Protein AF-0000000078355505 (afdb_homodimer)

Radius of gyration: 18.67 Å; Cα contacts (8 Å, |Δi|>4): 226; chains: 2; bounding box: 30×53×38 Å

Foldseek 3Di:
DDLVVLVVCDPVADDPLLLVQCPDPDVVSNVVSLVVVLVVCLVCQARHPLVSLLSSQPVDPDPSVVSSVSNLVSNCVRHDVVSVVVVVVVVVVCVVPDPD/DDLVVLVVCDPVADDPLLLVQCPDPDVVSNVVSLVVVLVVCLVCQARHPLVSLLSSQPVDPDPSVVSSVSNLVSNCVRHDVVSVVVVVVVVVVCVVPDPD

Structure (mmCIF, N/CA/C/O backbone):
data_AF-0000000078355505-model_v1
#
loop_
_entity.id
_entity.type
_entity.pdbx_description
1 polymer 'Importin N-terminal domain-containing protein'
#
loop_
_atom_site.group_PDB
_atom_site.id
_atom_site.type_symbol
_atom_site.label_atom_id
_atom_site.label_alt_id
_atom_site.label_comp_id
_atom_site.label_asym_id
_atom_site.label_entity_id
_atom_site.label_seq_id
_atom_site.pdbx_PDB_ins_code
_atom_site.Cartn_x
_atom_site.Cartn_y
_atom_site.Cartn_z
_atom_site.occupancy
_atom_site.B_iso_or_equiv
_atom_site.auth_seq_id
_atom_site.auth_comp_id
_atom_site.auth_asym_id
_atom_site.auth_atom_id
_atom_site.pdbx_PDB_model_num
ATOM 1 N N . MET A 1 1 ? 10.836 6.41 8.758 1 85.38 1 MET A N 1
ATOM 2 C CA . MET A 1 1 ? 11.055 7.559 9.633 1 85.38 1 MET A CA 1
ATOM 3 C C . MET A 1 1 ? 10.195 7.453 10.891 1 85.38 1 MET A C 1
ATOM 5 O O . MET A 1 1 ? 9.148 6.809 10.883 1 85.38 1 MET A O 1
ATOM 9 N N . SER A 1 2 ? 10.742 8.039 12.016 1 88.56 2 SER A N 1
ATOM 10 C CA . SER A 1 2 ? 9.961 8.078 13.25 1 88.56 2 SER A CA 1
ATOM 11 C C . SER A 1 2 ? 8.828 9.094 13.156 1 88.56 2 SER A C 1
ATOM 13 O O . SER A 1 2 ? 8.812 9.938 12.258 1 88.56 2 SER A O 1
ATOM 15 N N . GLN A 1 3 ? 7.93 8.906 14.102 1 89.81 3 GLN A N 1
ATOM 16 C CA . GLN A 1 3 ? 6.848 9.883 14.219 1 89.81 3 GLN A CA 1
ATOM 17 C C . GLN A 1 3 ? 7.391 11.281 14.469 1 89.81 3 GLN A C 1
ATOM 19 O O . GLN A 1 3 ? 6.906 12.258 13.891 1 89.81 3 GLN A O 1
ATOM 24 N N . GLU A 1 4 ? 8.305 11.359 15.305 1 91.69 4 GLU A N 1
ATOM 25 C CA . GLU A 1 4 ? 8.922 12.641 15.625 1 91.69 4 GLU A CA 1
ATOM 26 C C . GLU A 1 4 ? 9.586 13.258 14.398 1 91.69 4 GLU A C 1
ATOM 28 O O . GLU A 1 4 ? 9.5 14.469 14.188 1 91.69 4 GLU A O 1
ATOM 33 N N . ASP A 1 5 ? 10.242 12.461 13.594 1 93.38 5 ASP A N 1
ATOM 34 C CA . ASP A 1 5 ? 10.875 12.93 12.359 1 93.38 5 ASP A CA 1
ATOM 35 C C . ASP A 1 5 ? 9.828 13.477 11.383 1 93.38 5 ASP A C 1
ATOM 37 O O . ASP A 1 5 ? 10.047 14.508 10.75 1 93.38 5 ASP A O 1
ATOM 41 N N . ALA A 1 6 ? 8.781 12.812 11.273 1 92.56 6 ALA A N 1
ATOM 42 C CA . ALA A 1 6 ? 7.715 13.227 10.375 1 92.56 6 ALA A CA 1
ATOM 43 C C . ALA A 1 6 ? 7.133 14.57 10.789 1 92.56 6 ALA A C 1
ATOM 45 O O . ALA A 1 6 ? 6.887 15.438 9.953 1 92.56 6 ALA A O 1
ATOM 46 N N . GLU A 1 7 ? 6.992 14.711 12.07 1 92.62 7 GLU A N 1
ATOM 47 C CA . GLU A 1 7 ? 6.465 15.977 12.586 1 92.62 7 GLU A CA 1
ATOM 48 C C . GLU A 1 7 ? 7.43 17.125 12.32 1 92.62 7 GLU A C 1
ATOM 50 O O . GLU A 1 7 ? 7.008 18.234 11.992 1 92.62 7 GLU A O 1
ATOM 55 N N . ALA A 1 8 ? 8.648 16.844 12.43 1 95.25 8 ALA A N 1
ATOM 56 C CA . ALA A 1 8 ? 9.68 17.859 12.188 1 95.25 8 ALA A CA 1
ATOM 57 C C . ALA A 1 8 ? 9.75 18.234 10.711 1 95.25 8 ALA A C 1
ATOM 59 O O . ALA A 1 8 ? 10.07 19.375 10.367 1 95.25 8 ALA A O 1
ATOM 60 N N . ARG A 1 9 ? 9.422 17.359 9.867 1 95.5 9 ARG A N 1
ATOM 61 C CA . ARG A 1 9 ? 9.516 17.562 8.422 1 95.5 9 ARG A CA 1
ATOM 62 C C . ARG A 1 9 ? 8.25 18.219 7.871 1 95.5 9 ARG A C 1
ATOM 64 O O . ARG A 1 9 ? 8.281 18.844 6.816 1 95.5 9 ARG A O 1
ATOM 71 N N . ALA A 1 10 ? 7.215 18.109 8.516 1 95.06 10 ALA A N 1
ATOM 72 C CA . ALA A 1 10 ? 5.887 18.5 8.047 1 95.06 10 ALA A CA 1
ATOM 73 C C . ALA A 1 10 ? 5.875 19.953 7.559 1 95.06 10 ALA A C 1
ATOM 75 O O . ALA A 1 10 ? 5.355 20.25 6.48 1 95.06 10 ALA A O 1
ATOM 76 N N . PRO A 1 11 ? 6.527 20.891 8.219 1 96.06 11 PRO A N 1
ATOM 77 C CA . PRO A 1 11 ? 6.469 22.297 7.781 1 96.06 11 PRO A CA 1
ATOM 78 C C . PRO A 1 11 ? 7.109 22.516 6.41 1 96.06 11 PRO A C 1
ATOM 80 O O . PRO A 1 11 ? 6.766 23.469 5.707 1 96.06 11 PRO A O 1
ATOM 83 N N . ASP A 1 12 ? 7.98 21.562 5.977 1 95.81 12 ASP A N 1
ATOM 84 C CA . ASP A 1 12 ? 8.656 21.688 4.691 1 95.81 12 ASP A CA 1
ATOM 85 C C . ASP A 1 12 ? 7.863 20.984 3.586 1 95.81 12 ASP A C 1
ATOM 87 O O . ASP A 1 12 ? 8.156 21.156 2.402 1 95.81 12 ASP A O 1
ATOM 91 N N . CYS A 1 13 ? 6.844 20.234 3.98 1 94.38 13 CYS A N 1
ATOM 92 C CA . CYS A 1 13 ? 6.219 19.359 2.998 1 94.38 13 CYS A CA 1
ATOM 93 C C . CYS A 1 13 ? 4.727 19.641 2.883 1 94.38 13 CYS A C 1
ATOM 95 O O . CYS A 1 13 ? 4.09 19.25 1.906 1 94.38 13 CYS A O 1
ATOM 97 N N . LEU A 1 14 ? 4.227 20.328 3.848 1 95.69 14 LEU A N 1
ATOM 98 C CA . LEU A 1 14 ? 2.781 20.516 3.912 1 95.69 14 LEU A CA 1
ATOM 99 C C . LEU A 1 14 ? 2.438 22 3.975 1 95.69 14 LEU A C 1
ATOM 101 O O . LEU A 1 14 ? 3.232 22.812 4.465 1 95.69 14 LEU A O 1
ATOM 105 N N . PRO A 1 15 ? 1.2 22.297 3.496 1 95.56 15 PRO A N 1
ATOM 106 C CA . PRO A 1 15 ? 0.768 23.688 3.643 1 95.56 15 PRO A CA 1
ATOM 107 C C . PRO A 1 15 ? 0.687 24.125 5.102 1 95.56 15 PRO A C 1
ATOM 109 O O . PRO A 1 15 ? 0.216 23.375 5.953 1 95.56 15 PRO A O 1
ATOM 112 N N . ALA A 1 16 ? 1.116 25.422 5.227 1 96.25 16 ALA A N 1
ATOM 113 C CA . ALA A 1 16 ? 1.064 25.984 6.574 1 96.25 16 ALA A CA 1
ATOM 114 C C . ALA A 1 16 ? -0.367 26.016 7.098 1 96.25 16 ALA A C 1
ATOM 116 O O . ALA A 1 16 ? -0.605 25.781 8.281 1 96.25 16 ALA A O 1
ATOM 117 N N . SER A 1 17 ? -1.257 26.297 6.23 1 96.06 17 SER A N 1
ATOM 118 C CA . SER A 1 17 ? -2.662 26.375 6.613 1 96.06 17 SER A CA 1
ATOM 119 C C . SER A 1 17 ? -3.178 25.016 7.086 1 96.06 17 SER A C 1
ATOM 121 O O . SER A 1 17 ? -3.982 24.938 8.016 1 96.06 17 SER A O 1
ATOM 123 N N . PHE A 1 18 ? -2.756 23.953 6.434 1 95.31 18 PHE A N 1
ATOM 124 C CA . PHE A 1 18 ? -3.162 22.625 6.844 1 95.31 18 PHE A CA 1
ATOM 125 C C . PHE A 1 18 ? -2.605 22.281 8.227 1 95.31 18 PHE A C 1
ATOM 127 O O . PHE A 1 18 ? -3.33 21.781 9.086 1 95.31 18 PHE A O 1
ATOM 134 N N . ILE A 1 19 ? -1.332 22.547 8.406 1 94.56 19 ILE A N 1
ATOM 135 C CA . ILE A 1 19 ? -0.672 22.25 9.68 1 94.56 19 ILE A CA 1
ATOM 136 C C . ILE A 1 19 ? -1.392 22.969 10.812 1 94.56 19 ILE A C 1
ATOM 138 O O . ILE A 1 19 ? -1.704 22.375 11.844 1 94.56 19 ILE A O 1
ATOM 142 N N . GLU A 1 20 ? -1.687 24.219 10.578 1 94.94 20 GLU A N 1
ATOM 143 C CA . GLU A 1 20 ? -2.389 25.016 11.586 1 94.94 20 GLU A CA 1
ATOM 144 C C . GLU A 1 20 ? -3.791 24.469 11.836 1 94.94 20 GLU A C 1
ATOM 146 O O . GLU A 1 20 ? -4.203 24.297 12.984 1 94.94 20 GLU A O 1
ATOM 151 N N . GLY A 1 21 ? -4.496 24.172 10.789 1 93.62 21 GLY A N 1
ATOM 152 C CA . GLY A 1 21 ? -5.883 23.734 10.891 1 93.62 21 GLY A CA 1
ATOM 153 C C . GLY A 1 21 ? -6.039 22.359 11.508 1 93.62 21 GLY A C 1
ATOM 154 O O . GLY A 1 21 ? -6.918 22.156 12.352 1 93.62 21 GLY A O 1
ATOM 155 N N . VAL A 1 22 ? -5.215 21.406 11.188 1 92.06 22 VAL A N 1
ATOM 156 C CA . VAL A 1 22 ? -5.355 20.047 11.664 1 92.06 22 VAL A CA 1
ATOM 157 C C . VAL A 1 22 ? -4.91 19.953 13.125 1 92.06 22 VAL A C 1
ATOM 159 O O . VAL A 1 22 ? -5.305 19.031 13.844 1 92.06 22 VAL A O 1
ATOM 162 N N . GLY A 1 23 ? -4.055 20.906 13.578 1 90.56 23 GLY A N 1
ATOM 163 C CA . GLY A 1 23 ? -3.598 20.953 14.953 1 90.56 23 GLY A CA 1
ATOM 164 C C . GLY A 1 23 ? -4.543 21.703 15.867 1 90.56 23 GLY A C 1
ATOM 165 O O . GLY A 1 23 ? -4.305 21.797 17.078 1 90.56 23 GLY A O 1
ATOM 166 N N . ASP A 1 24 ? -5.586 22.219 15.289 1 91.25 24 ASP A N 1
ATOM 167 C CA . ASP A 1 24 ? -6.559 23 16.062 1 91.25 24 ASP A CA 1
ATOM 168 C C . ASP A 1 24 ? -7.332 22.094 17.031 1 91.25 24 ASP A C 1
ATOM 170 O O . ASP A 1 24 ? -7.477 20.891 16.797 1 91.25 24 ASP A O 1
ATOM 174 N N . SER A 1 25 ? -7.801 22.75 18.188 1 91.19 25 SER A N 1
ATOM 175 C CA . SER A 1 25 ? -8.57 22 19.172 1 91.19 25 SER A CA 1
ATOM 176 C C . SER A 1 25 ? -10.023 21.828 18.719 1 91.19 25 SER A C 1
ATOM 178 O O . SER A 1 25 ? -10.75 20.984 19.25 1 91.19 25 SER A O 1
ATOM 180 N N . VAL A 1 26 ? -10.422 22.625 17.719 1 90.94 26 VAL A N 1
ATOM 181 C CA . VAL A 1 26 ? -11.797 22.578 17.219 1 90.94 26 VAL A CA 1
ATOM 182 C C . VAL A 1 26 ? -11.914 21.547 16.109 1 90.94 26 VAL A C 1
ATOM 184 O O . VAL A 1 26 ? -11.258 21.672 15.07 1 90.94 26 VAL A O 1
ATOM 187 N N . TRP A 1 27 ? -12.75 20.531 16.312 1 88.31 27 TRP A N 1
ATOM 188 C CA . TRP A 1 27 ? -12.906 19.422 15.383 1 88.31 27 TRP A CA 1
ATOM 189 C C . TRP A 1 27 ? -13.305 19.922 13.992 1 88.31 27 TRP A C 1
ATOM 191 O O . TRP A 1 27 ? -12.766 19.469 12.984 1 88.31 27 TRP A O 1
ATOM 201 N N . LYS A 1 28 ? -14.281 20.891 13.914 1 92.06 28 LYS A N 1
ATOM 202 C CA . LYS A 1 28 ? -14.734 21.406 12.633 1 92.06 28 LYS A CA 1
ATOM 203 C C . LYS A 1 28 ? -13.578 22.016 11.844 1 92.06 28 LYS A C 1
ATOM 205 O O . LYS A 1 28 ? -13.516 21.875 10.617 1 92.06 28 LYS A O 1
ATOM 210 N N . THR A 1 29 ? -12.742 22.719 12.586 1 94.12 29 THR A N 1
ATOM 211 C CA . THR A 1 29 ? -11.555 23.297 11.969 1 94.12 29 THR A CA 1
ATOM 212 C C . THR A 1 29 ? -10.625 22.203 11.453 1 94.12 29 THR A C 1
ATOM 214 O O . THR A 1 29 ? -10.086 22.312 10.344 1 94.12 29 THR A O 1
ATOM 217 N N . GLN A 1 30 ? -10.539 21.062 12.125 1 91.31 30 GLN A N 1
ATOM 218 C CA . GLN A 1 30 ? -9.703 19.938 11.703 1 91.31 30 GLN A CA 1
ATOM 219 C C . GLN A 1 30 ? -10.242 19.312 10.422 1 91.31 30 GLN A C 1
ATOM 221 O O . GLN A 1 30 ? -9.469 19.016 9.508 1 91.31 30 GLN A O 1
ATOM 226 N N . LEU A 1 31 ? -11.477 19.125 10.359 1 91.5 31 LEU A N 1
ATOM 227 C CA . LEU A 1 31 ? -12.117 18.516 9.195 1 91.5 31 LEU A CA 1
ATOM 228 C C . LEU A 1 31 ? -11.945 19.406 7.965 1 91.5 31 LEU A C 1
ATOM 230 O O . LEU A 1 31 ? -11.648 18.906 6.879 1 91.5 31 LEU A O 1
ATOM 234 N N . ALA A 1 32 ? -12.18 20.703 8.234 1 94.5 32 ALA A N 1
ATOM 235 C CA . ALA A 1 32 ? -12.039 21.641 7.125 1 94.5 32 ALA A CA 1
ATOM 236 C C . ALA A 1 32 ? -10.617 21.625 6.57 1 94.5 32 ALA A C 1
ATOM 238 O O . ALA A 1 32 ? -10.414 21.641 5.355 1 94.5 32 ALA A O 1
ATOM 239 N N . ALA A 1 33 ? -9.594 21.609 7.402 1 93.88 33 ALA A N 1
ATOM 240 C CA . ALA A 1 33 ? -8.203 21.562 6.98 1 93.88 33 ALA A CA 1
ATOM 241 C C . ALA A 1 33 ? -7.902 20.281 6.203 1 93.88 33 ALA A C 1
ATOM 243 O O . ALA A 1 33 ? -7.203 20.312 5.184 1 93.88 33 ALA A O 1
ATOM 244 N N . SER A 1 34 ? -8.422 19.156 6.621 1 92.56 34 SER A N 1
ATOM 245 C CA . SER A 1 34 ? -8.242 17.875 5.949 1 92.56 34 SER A CA 1
ATOM 246 C C . SER A 1 34 ? -8.875 17.891 4.559 1 92.56 34 SER A C 1
ATOM 248 O O . SER A 1 34 ? -8.281 17.375 3.604 1 92.56 34 SER A O 1
ATOM 250 N N . GLU A 1 35 ? -10.055 18.422 4.508 1 93.88 35 GLU A N 1
ATOM 251 C CA . GLU A 1 35 ? -10.727 18.516 3.217 1 93.88 35 GLU A CA 1
ATOM 252 C C . GLU A 1 35 ? -9.945 19.391 2.246 1 93.88 35 GLU A C 1
ATOM 254 O O . GLU A 1 35 ? -9.844 19.078 1.059 1 93.88 35 GLU A O 1
ATOM 259 N N . GLU A 1 36 ? -9.445 20.484 2.762 1 94.75 36 GLU A N 1
ATOM 260 C CA . GLU A 1 36 ? -8.625 21.359 1.925 1 94.75 36 GLU A CA 1
ATOM 261 C C . GLU A 1 36 ? -7.383 20.625 1.422 1 94.75 36 GLU A C 1
ATOM 263 O O . GLU A 1 36 ? -6.965 20.812 0.278 1 94.75 36 GLU A O 1
ATOM 268 N N . LEU A 1 37 ? -6.801 19.812 2.242 1 94.62 37 LEU A N 1
ATOM 269 C CA . LEU A 1 37 ? -5.621 19.047 1.864 1 94.62 37 LEU A CA 1
ATOM 270 C C . LEU A 1 37 ? -5.918 18.141 0.671 1 94.62 37 LEU A C 1
ATOM 272 O O . LEU A 1 37 ? -5.082 17.984 -0.219 1 94.62 37 LEU A O 1
ATOM 276 N N . LEU A 1 38 ? -7.113 17.609 0.629 1 94.12 38 LEU A N 1
ATOM 277 C CA . LEU A 1 38 ? -7.504 16.719 -0.467 1 94.12 38 LEU A CA 1
ATOM 278 C C . LEU A 1 38 ? -7.426 17.453 -1.804 1 94.12 38 LEU A C 1
ATOM 280 O O . LEU A 1 38 ? -7.055 16.859 -2.818 1 94.12 38 LEU A O 1
ATOM 284 N N . GLY A 1 39 ? -7.73 18.703 -1.812 1 94.81 39 GLY A N 1
ATOM 285 C CA . GLY A 1 39 ? -7.637 19.5 -3.027 1 94.81 39 GLY A CA 1
ATOM 286 C C . GLY A 1 39 ? -6.215 19.891 -3.373 1 94.81 39 GLY A C 1
ATOM 287 O O . GLY A 1 39 ? -5.898 20.125 -4.543 1 94.81 39 GLY A O 1
ATOM 288 N N . TRP A 1 40 ? -5.445 19.938 -2.457 1 95.44 40 TRP A N 1
ATOM 289 C CA . TRP A 1 40 ? -4.047 20.344 -2.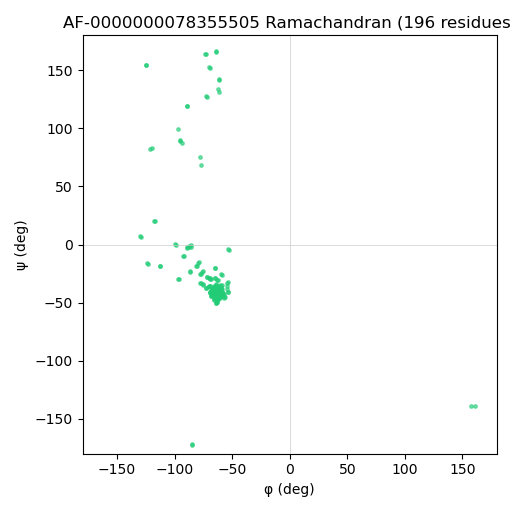604 1 95.44 40 TRP A CA 1
ATOM 290 C C . TRP A 1 40 ? -3.217 19.203 -3.193 1 95.44 40 TRP A C 1
ATOM 292 O O . TRP A 1 40 ? -2.307 19.438 -3.99 1 95.44 40 TRP A O 1
ATOM 302 N N . ILE A 1 41 ? -3.455 18.016 -2.957 1 94.44 41 ILE A N 1
ATOM 303 C CA . ILE A 1 41 ? -2.645 16.844 -3.266 1 94.44 41 ILE A CA 1
ATOM 304 C C . ILE A 1 41 ? -2.5 16.703 -4.781 1 94.44 41 ILE A C 1
ATOM 306 O O . ILE A 1 41 ? -1.387 16.578 -5.297 1 94.44 41 ILE A O 1
ATOM 310 N N . PRO A 1 42 ? -3.629 16.766 -5.566 1 94.62 42 PRO A N 1
ATOM 311 C CA . PRO A 1 42 ? -3.467 16.641 -7.02 1 94.62 42 PRO A CA 1
ATOM 312 C C . PRO A 1 42 ? -2.566 17.719 -7.609 1 94.62 42 PRO A C 1
ATOM 314 O O . PRO A 1 42 ? -1.88 17.484 -8.602 1 94.62 42 PRO A O 1
ATOM 317 N N . GLU A 1 43 ? -2.482 18.797 -6.98 1 93.38 43 GLU A N 1
ATOM 318 C CA . GLU A 1 43 ? -1.688 19.922 -7.477 1 93.38 43 GLU A CA 1
ATOM 319 C C . GLU A 1 43 ? -0.208 19.734 -7.152 1 93.38 43 GLU A C 1
ATOM 321 O O . GLU A 1 43 ? 0.652 20.359 -7.766 1 93.38 43 GLU A O 1
ATOM 326 N N . GLN A 1 44 ? 0.124 18.891 -6.234 1 90.38 44 GLN A N 1
ATOM 327 C CA . GLN A 1 44 ? 1.483 18.672 -5.754 1 90.38 44 GLN A CA 1
ATOM 328 C C . GLN A 1 44 ? 1.937 17.25 -6.027 1 90.38 44 GLN A C 1
ATOM 330 O O . GLN A 1 44 ? 2.861 16.75 -5.379 1 90.38 44 GLN A O 1
ATOM 335 N N . ALA A 1 45 ? 1.377 16.547 -6.887 1 83.69 45 ALA A N 1
ATOM 336 C CA . ALA A 1 45 ? 1.487 15.109 -7.078 1 83.69 45 ALA A CA 1
ATOM 337 C C . ALA A 1 45 ? 2.947 14.68 -7.207 1 83.69 45 ALA A C 1
ATOM 339 O O . ALA A 1 45 ? 3.359 13.672 -6.629 1 83.69 45 ALA A O 1
ATOM 340 N N . ASP A 1 46 ? 3.828 15.539 -7.785 1 85.06 46 ASP A N 1
ATOM 341 C CA . ASP A 1 46 ? 5.207 15.148 -8.07 1 85.06 46 ASP A CA 1
ATOM 342 C C . ASP A 1 46 ? 6.113 15.414 -6.871 1 85.06 46 ASP A C 1
ATOM 344 O O . ASP A 1 46 ? 7.277 15.008 -6.867 1 85.06 46 ASP A O 1
ATOM 348 N N . GLU A 1 47 ? 5.551 15.984 -5.781 1 88 47 GLU A N 1
ATOM 349 C CA . GLU A 1 47 ? 6.402 16.406 -4.672 1 88 47 GLU A CA 1
ATOM 350 C C . GLU A 1 47 ? 5.879 15.867 -3.344 1 88 47 GLU A C 1
ATOM 352 O O . GLU A 1 47 ? 6.48 16.109 -2.293 1 88 47 GLU A O 1
ATOM 357 N N . ILE A 1 48 ? 4.902 15.047 -3.379 1 91.94 48 ILE A N 1
ATOM 358 C CA . ILE A 1 48 ? 4.246 14.594 -2.156 1 91.94 48 ILE A CA 1
ATOM 359 C C . ILE A 1 48 ? 5.164 13.641 -1.396 1 91.94 48 ILE A C 1
ATOM 361 O O . ILE A 1 48 ? 5.754 12.734 -1.986 1 91.94 48 ILE A O 1
ATOM 365 N N . GLU A 1 49 ? 5.363 13.953 -0.145 1 92.31 49 GLU A N 1
ATOM 366 C CA . GLU A 1 49 ? 6 13.008 0.772 1 92.31 49 GLU A CA 1
ATOM 367 C C . GLU A 1 49 ? 4.961 12.211 1.553 1 92.31 49 GLU A C 1
ATOM 369 O O . GLU A 1 49 ? 4.582 12.594 2.662 1 92.31 49 GLU A O 1
ATOM 374 N N . ALA A 1 50 ? 4.613 11.133 0.965 1 91.5 50 ALA A N 1
ATOM 375 C CA . ALA A 1 50 ? 3.453 10.367 1.415 1 91.5 50 ALA A CA 1
ATOM 376 C C . ALA A 1 50 ? 3.6 9.961 2.879 1 91.5 50 ALA A C 1
ATOM 378 O O . ALA A 1 50 ? 2.643 10.039 3.65 1 91.5 50 ALA A O 1
ATOM 379 N N . GLU A 1 51 ? 4.809 9.523 3.248 1 91 51 GLU A N 1
ATOM 380 C CA . GLU A 1 51 ? 4.977 9.047 4.617 1 91 51 GLU A CA 1
ATOM 381 C C . GLU A 1 51 ? 4.805 10.18 5.625 1 91 51 GLU A C 1
ATOM 383 O O . GLU A 1 51 ? 4.25 9.977 6.707 1 91 51 GLU A O 1
ATOM 388 N N . VAL A 1 52 ? 5.312 11.344 5.312 1 92.81 52 VAL A N 1
ATOM 389 C CA . VAL A 1 52 ? 5.152 12.5 6.188 1 92.81 52 VAL A CA 1
ATOM 390 C C . VAL A 1 52 ? 3.668 12.82 6.359 1 92.81 52 VAL A C 1
ATOM 392 O O . VAL A 1 52 ? 3.199 13.047 7.477 1 92.81 52 VAL A O 1
ATOM 395 N N . VAL A 1 53 ? 2.959 12.781 5.227 1 92.75 53 VAL A N 1
ATOM 396 C CA . VAL A 1 53 ? 1.536 13.102 5.254 1 92.75 53 VAL A CA 1
ATOM 397 C C . VAL A 1 53 ? 0.795 12.094 6.129 1 92.75 53 VAL A C 1
ATOM 399 O O . VAL A 1 53 ? 0.046 12.477 7.031 1 92.75 53 VAL A O 1
ATOM 402 N N . VAL A 1 54 ? 1.074 10.852 5.922 1 91.62 54 VAL A N 1
ATOM 403 C CA . VAL A 1 54 ? 0.354 9.789 6.609 1 91.62 54 VAL A CA 1
ATOM 404 C C . VAL A 1 54 ? 0.665 9.836 8.102 1 91.62 54 VAL A C 1
ATOM 406 O O . VAL A 1 54 ? -0.245 9.773 8.938 1 91.62 54 VAL A O 1
ATOM 409 N N . ARG A 1 55 ? 1.899 10.023 8.445 1 90.12 55 ARG A N 1
ATOM 410 C CA . ARG A 1 55 ? 2.289 10.047 9.852 1 90.12 55 ARG A CA 1
ATOM 411 C C . ARG A 1 55 ? 1.746 11.289 10.547 1 90.12 55 ARG A C 1
ATOM 413 O O . ARG A 1 55 ? 1.308 11.219 11.695 1 90.12 55 ARG A O 1
ATOM 420 N N . TYR A 1 56 ? 1.833 12.352 9.844 1 91.88 56 TYR A N 1
ATOM 421 C CA . TYR A 1 56 ? 1.369 13.602 10.445 1 91.88 56 TYR A CA 1
ATOM 422 C C . TYR A 1 56 ? -0.124 13.539 10.75 1 91.88 56 TYR A C 1
ATOM 424 O O . TYR A 1 56 ? -0.562 13.953 11.82 1 91.88 56 TYR A O 1
ATOM 432 N N . LEU A 1 57 ? -0.859 12.984 9.812 1 89.19 57 LEU A N 1
ATOM 433 C CA . LEU A 1 57 ? -2.305 12.867 9.969 1 89.19 57 LEU A CA 1
ATOM 434 C C . LEU A 1 57 ? -2.65 11.805 11.016 1 89.19 57 LEU A C 1
ATOM 436 O O . LEU A 1 57 ? -3.658 11.922 11.711 1 89.19 57 LEU A O 1
ATOM 440 N N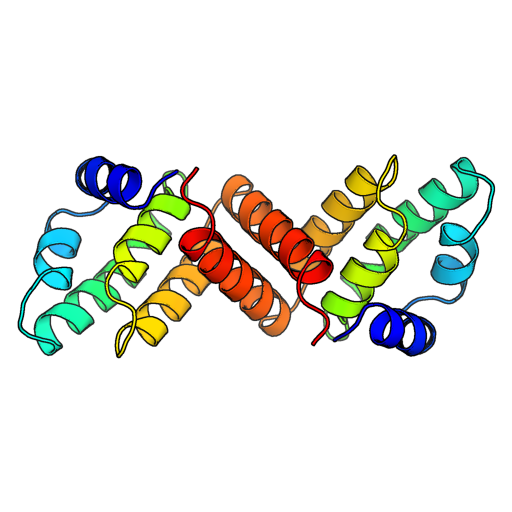 . ASN A 1 58 ? -1.771 10.844 11.148 1 82.88 58 ASN A N 1
ATOM 441 C CA . ASN A 1 58 ? -2.066 9.695 12.008 1 82.88 58 ASN A CA 1
ATOM 442 C C . ASN A 1 58 ? -1.61 9.945 13.445 1 82.88 58 ASN A C 1
ATOM 444 O O . ASN A 1 58 ? -1.678 9.039 14.281 1 82.88 58 ASN A O 1
ATOM 448 N N . LYS A 1 59 ? -1.009 11.031 13.789 1 79.94 59 LYS A N 1
ATOM 449 C CA . LYS A 1 59 ? -0.537 11.391 15.125 1 79.94 59 LYS A CA 1
ATOM 450 C C . LYS A 1 59 ? -1.662 11.297 16.141 1 79.94 59 LYS A C 1
ATOM 452 O O . LYS A 1 59 ? -1.434 10.898 17.297 1 79.94 59 LYS A O 1
ATOM 457 N N . LYS A 1 60 ? -2.756 11.602 15.961 1 69.75 60 LYS A N 1
ATOM 458 C CA . LYS A 1 60 ? -3.873 11.453 16.891 1 69.75 60 LYS A CA 1
ATOM 459 C C . LYS A 1 60 ? -4.961 10.562 16.297 1 69.75 60 LYS A C 1
ATOM 461 O O . LYS A 1 60 ? -5.984 11.055 15.82 1 69.75 60 LYS A O 1
ATOM 466 N N . PRO A 1 61 ? -4.559 9.07 16.562 1 61.5 61 PRO A N 1
ATOM 467 C CA . PRO A 1 61 ? -5.566 8.125 16.078 1 61.5 61 PRO A CA 1
ATOM 468 C C . PRO A 1 61 ? -6.914 8.289 16.766 1 61.5 61 PRO A C 1
ATOM 470 O O . PRO A 1 61 ? -6.969 8.703 17.938 1 61.5 61 PRO A O 1
ATOM 473 N N . GLY A 1 62 ? -8.117 8.367 16.094 1 59.72 62 GLY A N 1
ATOM 474 C CA . GLY A 1 62 ? -9.484 8.602 16.531 1 59.72 62 GLY A CA 1
ATOM 475 C C . GLY A 1 62 ? -10.391 9.055 15.398 1 59.72 62 GLY A C 1
ATOM 476 O O . GLY A 1 62 ? -10.32 8.523 14.289 1 59.72 62 GLY A O 1
ATOM 477 N N . PRO A 1 63 ? -11.211 10.008 15.742 1 60.66 63 PRO A N 1
ATOM 478 C CA . PRO A 1 63 ? -12.164 10.469 14.727 1 60.66 63 PRO A CA 1
ATOM 479 C C . PRO A 1 63 ? -11.492 10.852 13.414 1 60.66 63 PRO A C 1
ATOM 481 O O . PRO A 1 63 ? -12.148 10.891 12.367 1 60.66 63 PRO A O 1
ATOM 484 N N . LYS A 1 64 ? -10.148 10.797 13.438 1 73.5 64 LYS A N 1
ATOM 485 C CA . LYS A 1 64 ? -9.406 11.312 12.289 1 73.5 64 LYS A CA 1
ATOM 486 C C . LYS A 1 64 ? -8.969 10.18 11.359 1 73.5 64 LYS A C 1
ATOM 488 O O . LYS A 1 64 ? -8.438 10.43 10.273 1 73.5 64 LYS A O 1
ATOM 493 N N . ARG A 1 65 ? -9.281 9.016 11.703 1 79.75 65 ARG A N 1
ATOM 494 C CA . ARG A 1 65 ? -8.883 7.875 10.891 1 79.75 65 ARG A CA 1
ATOM 495 C C . ARG A 1 65 ? -9.492 7.965 9.492 1 79.75 65 ARG A C 1
ATOM 497 O O . ARG A 1 65 ? -8.812 7.695 8.5 1 79.75 65 ARG A O 1
ATOM 504 N N . GLU A 1 66 ? -10.711 8.391 9.5 1 84.94 66 GLU A N 1
ATOM 505 C CA . GLU A 1 66 ? -11.383 8.523 8.219 1 84.94 66 GLU A CA 1
ATOM 506 C C . GLU A 1 66 ? -10.688 9.547 7.328 1 84.94 66 GLU A C 1
ATOM 508 O O . GLU A 1 66 ? -10.57 9.352 6.113 1 84.94 66 GLU A O 1
ATOM 513 N N . GLN A 1 67 ? -10.188 10.57 7.957 1 88.62 67 GLN A N 1
ATOM 514 C CA . GLN A 1 67 ? -9.453 11.586 7.207 1 88.62 67 GLN A CA 1
ATOM 515 C C . GLN A 1 67 ? -8.125 11.047 6.695 1 88.62 67 GLN A C 1
ATOM 517 O O . GLN A 1 67 ? -7.723 11.336 5.566 1 88.62 67 GLN A O 1
ATOM 522 N N . THR A 1 68 ? -7.59 10.219 7.527 1 90.69 68 THR A N 1
ATOM 523 C CA . THR A 1 68 ? -6.328 9.602 7.129 1 90.69 68 THR A CA 1
ATOM 524 C C . THR A 1 68 ? -6.539 8.664 5.945 1 90.69 68 THR A C 1
ATOM 526 O O . THR A 1 68 ? -5.801 8.727 4.957 1 90.69 68 THR A O 1
ATOM 529 N N . PHE A 1 69 ? -7.598 7.883 6.012 1 91 69 PHE A N 1
ATOM 530 C CA . PHE A 1 69 ? -7.91 6.949 4.938 1 91 69 PHE A CA 1
ATOM 531 C C . PHE A 1 69 ? -8.18 7.691 3.635 1 91 69 PHE A C 1
ATOM 533 O O . PHE A 1 69 ? -7.641 7.332 2.586 1 91 69 PHE A O 1
ATOM 540 N N . LYS A 1 70 ? -8.961 8.711 3.699 1 92.06 70 LYS A N 1
ATOM 541 C CA . LYS A 1 70 ? -9.281 9.516 2.52 1 92.06 70 LYS A CA 1
ATOM 542 C C . LYS A 1 70 ? -8.016 10.133 1.921 1 92.06 70 LYS A C 1
ATOM 544 O O . LYS A 1 70 ? -7.824 10.102 0.705 1 92.06 70 LYS A O 1
ATOM 549 N N . THR A 1 71 ? -7.215 10.68 2.715 1 93.69 71 THR A N 1
ATOM 550 C CA . THR A 1 71 ? -5.988 11.32 2.256 1 93.69 71 THR A CA 1
ATOM 551 C C . THR A 1 71 ? -5.07 10.32 1.567 1 93.69 71 THR A C 1
ATOM 553 O O . THR A 1 71 ? -4.539 10.594 0.49 1 93.69 71 THR A O 1
ATOM 556 N N . VAL A 1 72 ? -4.91 9.133 2.088 1 92.94 72 VAL A N 1
ATOM 557 C CA . VAL A 1 72 ? -4.059 8.086 1.53 1 92.94 72 VAL A CA 1
ATOM 558 C C . VAL A 1 72 ? -4.609 7.637 0.179 1 92.94 72 VAL A C 1
ATOM 560 O O . VAL A 1 72 ? -3.85 7.449 -0.776 1 92.94 72 VAL A O 1
ATOM 563 N N . SER A 1 73 ? -5.941 7.543 0.133 1 92.31 73 SER A N 1
ATOM 564 C CA . SER A 1 73 ? -6.574 7.18 -1.133 1 92.31 73 SER A CA 1
ATOM 565 C C . SER A 1 73 ? -6.227 8.18 -2.229 1 92.31 73 SER A C 1
ATOM 567 O O . SER A 1 73 ? -5.883 7.793 -3.346 1 92.31 73 SER A O 1
ATOM 569 N N . VAL A 1 74 ? -6.281 9.43 -1.934 1 93.12 74 VAL A N 1
ATOM 570 C CA . VAL A 1 74 ? -6.016 10.484 -2.906 1 93.12 74 VAL A CA 1
ATOM 571 C C . VAL A 1 74 ? -4.527 10.508 -3.258 1 93.12 74 VAL A C 1
ATOM 573 O O . VAL A 1 74 ? -4.164 10.672 -4.422 1 93.12 74 VAL A O 1
ATOM 576 N N . ILE A 1 75 ? -3.689 10.242 -2.295 1 93.31 75 ILE A N 1
ATOM 577 C CA . ILE A 1 75 ? -2.252 10.234 -2.541 1 93.31 75 ILE A CA 1
ATOM 578 C C . ILE A 1 75 ? -1.893 9.062 -3.455 1 93.31 75 ILE A C 1
ATOM 580 O O . ILE A 1 75 ? -1.044 9.203 -4.34 1 93.31 75 ILE A O 1
ATOM 584 N N . LEU A 1 76 ? -2.531 7.922 -3.273 1 91.12 76 LEU A N 1
ATOM 585 C CA . LEU A 1 76 ? -2.266 6.758 -4.117 1 91.12 76 LEU A CA 1
ATOM 586 C C . LEU A 1 76 ? -2.773 6.988 -5.535 1 91.12 76 LEU A C 1
ATOM 588 O O . LEU A 1 76 ? -2.215 6.449 -6.492 1 91.12 76 LEU A O 1
ATOM 592 N N . GLU A 1 77 ? -3.789 7.773 -5.633 1 89.94 77 GLU A N 1
ATOM 593 C CA . GLU A 1 77 ? -4.367 8.078 -6.941 1 89.94 77 GLU A CA 1
ATOM 594 C C . GLU A 1 77 ? -3.461 9.008 -7.738 1 89.94 77 GLU A C 1
ATOM 596 O O . GLU A 1 77 ? -3.275 8.82 -8.945 1 89.94 77 GLU A O 1
ATOM 601 N N . TYR A 1 78 ? -2.836 9.922 -7.133 1 90.19 78 TYR A N 1
ATOM 602 C CA . TYR A 1 78 ? -2.139 10.984 -7.852 1 90.19 78 TYR A CA 1
ATOM 603 C C . TYR A 1 78 ? -0.63 10.867 -7.664 1 90.19 78 TYR A C 1
ATOM 605 O O . TYR A 1 78 ? 0.142 11.492 -8.398 1 90.19 78 TYR A O 1
ATOM 613 N N . GLY A 1 79 ? -0.287 10.117 -6.629 1 85.81 79 GLY A N 1
ATOM 614 C CA . GLY A 1 79 ? 1.124 10.016 -6.293 1 85.81 79 GLY A CA 1
ATOM 615 C C . GLY A 1 79 ? 1.951 9.352 -7.379 1 85.81 79 GLY A C 1
ATOM 616 O O . GLY A 1 79 ? 1.404 8.711 -8.273 1 85.81 79 GLY A O 1
ATOM 617 N N . ASP A 1 80 ? 3.25 9.562 -7.16 1 88.25 80 ASP A N 1
ATOM 618 C CA . ASP A 1 80 ? 4.168 9.031 -8.164 1 88.25 80 ASP A CA 1
ATOM 619 C C . ASP A 1 80 ? 4.484 7.562 -7.887 1 88.25 80 ASP A C 1
ATOM 621 O O . ASP A 1 80 ? 3.826 6.922 -7.066 1 88.25 80 ASP A O 1
ATOM 625 N N . ASP A 1 81 ? 5.43 7.066 -8.648 1 85.5 81 ASP A N 1
ATOM 626 C CA . ASP A 1 81 ? 5.766 5.648 -8.57 1 85.5 81 ASP A CA 1
ATOM 627 C C . ASP A 1 81 ? 6.344 5.297 -7.199 1 85.5 81 ASP A C 1
ATOM 629 O O . ASP A 1 81 ? 6.156 4.184 -6.707 1 85.5 81 ASP A O 1
ATOM 633 N N . LYS A 1 82 ? 6.977 6.316 -6.633 1 87.81 82 LYS A N 1
ATOM 634 C CA . LYS A 1 82 ? 7.594 6.059 -5.336 1 87.81 82 LYS A CA 1
ATOM 635 C C . LYS A 1 82 ? 6.539 5.766 -4.273 1 87.81 82 LYS A C 1
ATOM 637 O O . LYS A 1 82 ? 6.75 4.922 -3.398 1 87.81 82 LYS A O 1
ATOM 642 N N . ILE A 1 83 ? 5.473 6.445 -4.34 1 89.25 83 ILE A N 1
ATOM 643 C CA . ILE A 1 83 ? 4.391 6.242 -3.387 1 89.25 83 ILE A CA 1
ATOM 644 C C . ILE A 1 83 ? 3.75 4.875 -3.619 1 89.25 83 ILE A C 1
ATOM 646 O O . ILE A 1 83 ? 3.486 4.133 -2.67 1 89.25 83 ILE A O 1
ATOM 650 N N . LYS A 1 84 ? 3.605 4.527 -4.871 1 88.31 84 LYS A N 1
ATOM 651 C CA . LYS A 1 84 ? 3.041 3.225 -5.207 1 88.31 84 LYS A CA 1
ATOM 652 C C . LYS A 1 84 ? 3.967 2.096 -4.766 1 88.31 84 LYS A C 1
ATOM 654 O O . LYS A 1 84 ? 3.504 1.061 -4.277 1 88.31 84 LYS A O 1
ATOM 659 N N . GLU A 1 85 ? 5.238 2.441 -4.922 1 90.69 85 GLU A N 1
ATOM 660 C CA . GLU A 1 85 ? 6.223 1.47 -4.457 1 90.69 85 GLU A CA 1
ATOM 661 C C . GLU A 1 85 ? 6.137 1.273 -2.947 1 90.69 85 GLU A C 1
ATOM 663 O O . GLU A 1 85 ? 6.145 0.14 -2.463 1 90.69 85 GLU A O 1
ATOM 668 N N . ALA A 1 86 ? 6.023 2.312 -2.227 1 91.12 86 ALA A N 1
ATOM 669 C CA . ALA A 1 86 ? 5.934 2.25 -0.77 1 91.12 86 ALA A CA 1
ATOM 670 C C . ALA A 1 86 ? 4.664 1.527 -0.329 1 91.12 86 ALA A C 1
ATOM 672 O O . ALA A 1 86 ? 4.695 0.703 0.587 1 91.12 86 ALA A O 1
ATOM 673 N N . ALA A 1 87 ? 3.574 1.806 -0.974 1 92.56 87 ALA A N 1
ATOM 674 C CA . ALA A 1 87 ? 2.305 1.16 -0.648 1 92.56 87 ALA A CA 1
ATOM 675 C C . ALA A 1 87 ? 2.357 -0.335 -0.949 1 92.56 87 ALA A C 1
ATOM 677 O O . ALA A 1 87 ? 1.858 -1.149 -0.168 1 92.56 87 ALA A O 1
ATOM 678 N N . GLY A 1 88 ? 2.926 -0.656 -2.098 1 92.12 88 GLY A N 1
ATOM 679 C CA . GLY A 1 88 ? 3.105 -2.057 -2.447 1 92.12 88 GLY A CA 1
ATOM 680 C C . GLY A 1 88 ? 3.955 -2.816 -1.446 1 92.12 88 GLY A C 1
ATOM 681 O O . GLY A 1 88 ? 3.6 -3.926 -1.04 1 92.12 88 GLY A O 1
ATOM 682 N N . ASN A 1 89 ? 5.059 -2.174 -1.023 1 91.69 89 ASN A N 1
ATOM 683 C CA . ASN A 1 89 ? 5.93 -2.797 -0.032 1 91.69 89 ASN A CA 1
ATOM 684 C C . ASN A 1 89 ? 5.215 -2.982 1.305 1 91.69 89 ASN A C 1
ATOM 686 O O . ASN A 1 89 ? 5.422 -3.984 1.99 1 91.69 89 ASN A O 1
ATOM 690 N N . ALA A 1 90 ? 4.438 -2.049 1.62 1 91.31 90 ALA A N 1
ATOM 691 C CA . ALA A 1 90 ? 3.648 -2.172 2.842 1 91.31 90 ALA A CA 1
ATOM 692 C C . ALA A 1 90 ? 2.658 -3.328 2.74 1 91.31 90 ALA A C 1
ATOM 694 O O . ALA A 1 90 ? 2.471 -4.078 3.701 1 91.31 90 ALA A O 1
ATOM 695 N N . LEU A 1 91 ? 2.047 -3.445 1.615 1 90.69 91 LEU A N 1
ATOM 696 C CA . LEU A 1 91 ? 1.104 -4.535 1.374 1 90.69 91 LEU A CA 1
ATOM 697 C C . LEU A 1 91 ? 1.795 -5.887 1.498 1 90.69 91 LEU A C 1
ATOM 699 O O . LEU A 1 91 ? 1.24 -6.82 2.084 1 90.69 91 LEU A O 1
ATOM 703 N N . ILE A 1 92 ? 2.945 -5.992 1 1 89.75 92 ILE A N 1
ATOM 704 C CA . ILE A 1 92 ? 3.729 -7.223 1.079 1 89.75 92 ILE A CA 1
ATOM 705 C C . ILE A 1 92 ? 4.055 -7.531 2.537 1 89.75 92 ILE A C 1
ATOM 707 O O . ILE A 1 92 ? 3.842 -8.656 3.004 1 89.75 92 ILE A O 1
ATOM 711 N N . ALA A 1 93 ? 4.578 -6.527 3.238 1 88.44 93 ALA A N 1
ATOM 712 C CA . ALA A 1 93 ? 4.941 -6.699 4.645 1 88.44 93 ALA A CA 1
ATOM 713 C C . ALA A 1 93 ? 3.729 -7.102 5.477 1 88.44 93 ALA A C 1
ATOM 715 O O . ALA A 1 93 ? 3.834 -7.941 6.375 1 88.44 93 ALA A O 1
ATOM 716 N N . PHE A 1 94 ? 2.67 -6.555 5.164 1 86.69 94 PHE A N 1
ATOM 717 C CA . PHE A 1 94 ? 1.428 -6.855 5.863 1 86.69 94 PHE A CA 1
ATOM 718 C C . PHE A 1 94 ? 1.025 -8.312 5.648 1 86.69 94 PHE A C 1
ATOM 720 O O . PHE A 1 94 ? 0.625 -8.992 6.594 1 86.69 94 PHE A O 1
ATOM 727 N N . ALA A 1 95 ? 1.121 -8.734 4.457 1 84.62 95 ALA A N 1
ATOM 728 C CA . ALA A 1 95 ? 0.767 -10.109 4.117 1 84.62 95 ALA A CA 1
ATOM 729 C C . ALA A 1 95 ? 1.672 -11.102 4.84 1 84.62 95 ALA A C 1
ATOM 731 O O . ALA A 1 95 ? 1.233 -12.195 5.211 1 84.62 95 ALA A O 1
ATOM 732 N N . GLU A 1 96 ? 2.859 -10.734 5.105 1 83.25 96 GLU A N 1
ATOM 733 C CA . GLU A 1 96 ? 3.822 -11.594 5.789 1 83.25 96 GLU A CA 1
ATOM 734 C C . GLU A 1 96 ? 3.516 -11.688 7.281 1 83.25 96 GLU A C 1
ATOM 736 O O . GLU A 1 96 ? 3.811 -12.703 7.918 1 83.25 96 GLU A O 1
ATOM 741 N N . LYS A 1 97 ? 3.029 -10.602 7.809 1 77.75 97 LYS A N 1
ATOM 742 C CA . LYS A 1 97 ? 2.918 -10.5 9.266 1 77.75 97 LYS A CA 1
ATOM 743 C C . LYS A 1 97 ? 1.517 -10.883 9.734 1 77.75 97 LYS A C 1
ATOM 745 O O . LYS A 1 97 ? 1.299 -11.125 10.922 1 77.75 97 LYS A O 1
ATOM 750 N N . THR A 1 98 ? 0.532 -10.703 9.023 1 68.06 98 THR A N 1
ATOM 751 C CA . THR A 1 98 ? -0.83 -10.953 9.492 1 68.06 98 THR A CA 1
ATOM 752 C C . THR A 1 98 ? -1.282 -12.359 9.125 1 68.06 98 THR A C 1
ATOM 754 O O . THR A 1 98 ? -1.021 -12.828 8.016 1 68.06 98 THR A O 1
ATOM 757 N N . SER A 1 99 ? -1.032 -13.445 9.93 1 53.53 99 SER A N 1
ATOM 758 C CA . SER A 1 99 ? -1.844 -14.656 9.836 1 53.53 99 SER A CA 1
ATOM 759 C C . SER A 1 99 ? -3.195 -14.469 10.523 1 53.53 99 SER A C 1
ATOM 761 O O . SER A 1 99 ? -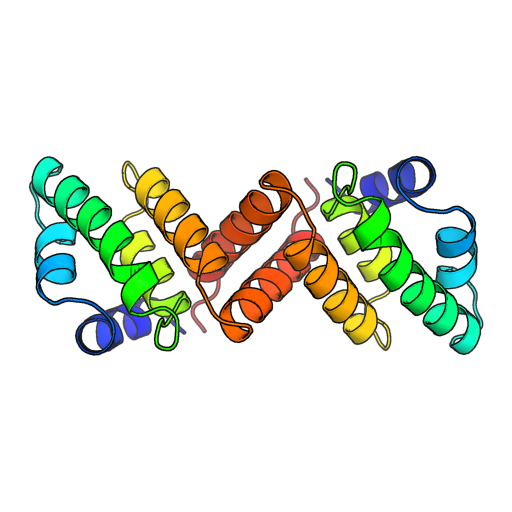3.26 -14.039 11.672 1 53.53 99 SER A O 1
ATOM 763 N N . LEU A 1 100 ? -4.062 -13.672 10.023 1 40.81 100 LEU A N 1
ATOM 764 C CA . LEU A 1 100 ? -5.25 -13.789 10.867 1 40.81 100 LEU A CA 1
ATOM 765 C C . LEU A 1 100 ? -5.555 -15.25 11.172 1 40.81 100 LEU A C 1
ATOM 767 O O . LEU A 1 100 ? -5.238 -16.141 10.383 1 40.81 100 LEU A O 1
ATOM 771 N N . MET B 1 1 ? -6.105 -13 5.984 1 85.69 1 MET B N 1
ATOM 772 C CA . MET B 1 1 ? -6.07 -14.445 5.805 1 85.69 1 MET B CA 1
ATOM 773 C C . MET B 1 1 ? -4.691 -15.008 6.141 1 85.69 1 MET B C 1
ATOM 775 O O . MET B 1 1 ? -3.691 -14.289 6.051 1 85.69 1 MET B O 1
ATOM 779 N N . SER B 1 2 ? -4.684 -16.312 6.629 1 88.75 2 SER B N 1
ATOM 780 C CA . SER B 1 2 ? -3.408 -16.969 6.891 1 88.75 2 SER B CA 1
ATOM 781 C C . SER B 1 2 ? -2.719 -17.375 5.594 1 88.75 2 SER B C 1
ATOM 783 O O . SER B 1 2 ? -3.342 -17.375 4.527 1 88.75 2 SER B O 1
ATOM 785 N N . GLN B 1 3 ? -1.449 -17.656 5.789 1 89.94 3 GLN B N 1
ATOM 786 C CA . GLN B 1 3 ? -0.688 -18.172 4.656 1 89.94 3 GLN B CA 1
ATOM 787 C C . GLN B 1 3 ? -1.301 -19.469 4.137 1 89.94 3 GLN B C 1
ATOM 789 O O . GLN B 1 3 ? -1.395 -19.672 2.924 1 89.94 3 GLN B O 1
ATOM 794 N N . GLU B 1 4 ? -1.654 -20.281 5.004 1 91.94 4 GLU B N 1
ATOM 795 C CA . GLU B 1 4 ? -2.268 -21.547 4.633 1 91.94 4 GLU B CA 1
ATOM 796 C C . GLU B 1 4 ? -3.576 -21.344 3.877 1 91.94 4 GLU B C 1
ATOM 798 O O . GLU B 1 4 ? -3.863 -22.047 2.908 1 91.94 4 GLU B O 1
ATOM 803 N N . ASP B 1 5 ? -4.375 -20.391 4.297 1 93.5 5 ASP B N 1
ATOM 804 C CA . ASP B 1 5 ? -5.625 -20.047 3.623 1 93.5 5 ASP B CA 1
ATOM 805 C C . ASP B 1 5 ? -5.371 -19.562 2.203 1 93.5 5 ASP B C 1
ATOM 807 O O . ASP B 1 5 ? -6.098 -19.922 1.273 1 93.5 5 ASP B O 1
ATOM 811 N N . ALA B 1 6 ? -4.422 -18.766 2.062 1 92.62 6 ALA B N 1
ATOM 812 C CA . ALA B 1 6 ? -4.078 -18.219 0.752 1 92.62 6 ALA B CA 1
ATOM 813 C C . ALA B 1 6 ? -3.658 -19.328 -0.211 1 92.62 6 ALA B C 1
ATOM 815 O O . ALA B 1 6 ? -4.066 -19.344 -1.375 1 92.62 6 ALA B O 1
ATOM 816 N N . GLU B 1 7 ? -2.906 -20.25 0.313 1 92.69 7 GLU B N 1
ATOM 817 C CA . GLU B 1 7 ? -2.465 -21.375 -0.514 1 92.69 7 GLU B CA 1
ATOM 818 C C . GLU B 1 7 ? -3.643 -22.25 -0.939 1 92.69 7 GLU B C 1
ATOM 820 O O . GLU B 1 7 ? -3.689 -22.719 -2.074 1 92.69 7 GLU B O 1
ATOM 825 N N . ALA B 1 8 ? -4.551 -22.391 -0.072 1 95.31 8 ALA B N 1
ATOM 826 C CA . ALA B 1 8 ? -5.738 -23.188 -0.359 1 95.31 8 ALA B CA 1
ATOM 827 C C . ALA B 1 8 ? -6.637 -22.5 -1.378 1 95.31 8 ALA B C 1
ATOM 829 O O . ALA B 1 8 ? -7.316 -23.156 -2.168 1 95.31 8 ALA B O 1
ATOM 830 N N . ARG B 1 9 ? -6.621 -21.234 -1.429 1 95.56 9 ARG B N 1
ATOM 831 C CA . ARG B 1 9 ? -7.477 -20.438 -2.297 1 95.56 9 ARG B CA 1
ATOM 832 C C . ARG B 1 9 ? -6.844 -20.266 -3.674 1 95.56 9 ARG B C 1
ATOM 834 O O . ARG B 1 9 ? -7.547 -20.016 -4.66 1 95.56 9 ARG B O 1
ATOM 841 N N . ALA B 1 10 ? -5.629 -20.375 -3.799 1 95.06 10 ALA B N 1
ATOM 842 C CA . ALA B 1 10 ? -4.844 -20.047 -4.98 1 95.06 10 ALA B CA 1
ATOM 843 C C . ALA B 1 10 ? -5.379 -20.75 -6.219 1 95.06 10 ALA B C 1
ATOM 845 O O . ALA B 1 10 ? -5.559 -20.125 -7.27 1 95.06 10 ALA B O 1
ATOM 846 N N . PRO B 1 11 ? -5.793 -22.016 -6.156 1 96.12 11 PRO B N 1
ATOM 847 C CA . PRO B 1 11 ? -6.258 -22.719 -7.359 1 96.12 11 PRO B CA 1
ATOM 848 C C . PRO B 1 11 ? -7.535 -22.109 -7.934 1 96.12 11 PRO B C 1
ATOM 850 O O . PRO B 1 11 ? -7.809 -22.25 -9.133 1 96.12 11 PRO B O 1
ATOM 853 N N . ASP B 1 12 ? -8.289 -21.344 -7.109 1 95.88 12 ASP B N 1
ATOM 854 C CA . ASP B 1 12 ? -9.531 -20.734 -7.555 1 95.88 12 ASP B CA 1
ATOM 855 C C . ASP B 1 12 ? -9.289 -19.328 -8.094 1 95.88 12 ASP B C 1
ATOM 857 O O . ASP B 1 12 ? -10.18 -18.719 -8.711 1 95.88 12 ASP B O 1
ATOM 861 N N . CYS B 1 13 ? -8.086 -18.812 -7.891 1 94.38 13 CYS B N 1
ATOM 862 C CA . CYS B 1 13 ? -7.875 -17.391 -8.164 1 94.38 13 CYS B CA 1
ATOM 863 C C . CYS B 1 13 ? -6.746 -17.188 -9.164 1 94.38 13 CYS B C 1
ATOM 865 O O . CYS B 1 13 ? -6.625 -16.109 -9.758 1 94.38 13 CYS B O 1
ATOM 867 N N . LEU B 1 14 ? -5.973 -18.203 -9.336 1 95.81 14 LEU B N 1
ATOM 868 C CA . LEU B 1 14 ? -4.773 -18.062 -10.156 1 95.81 14 LEU B CA 1
ATOM 869 C C . LEU B 1 14 ? -4.766 -19.094 -11.281 1 95.81 14 LEU B C 1
ATOM 871 O O . LEU B 1 14 ? -5.348 -20.172 -11.148 1 95.81 14 LEU B O 1
ATOM 875 N N . PRO B 1 15 ? -4.039 -18.703 -12.367 1 95.69 15 PRO B N 1
ATOM 876 C CA . PRO B 1 15 ? -3.895 -19.703 -13.43 1 95.69 15 PRO B CA 1
ATOM 877 C C . PRO B 1 15 ? -3.176 -20.969 -12.969 1 95.69 15 PRO B C 1
ATOM 879 O O . PRO B 1 15 ? -2.193 -20.891 -12.227 1 95.69 15 PRO B O 1
ATOM 882 N N . ALA B 1 16 ? -3.746 -22.078 -13.539 1 96.31 16 ALA B N 1
ATOM 883 C CA . ALA B 1 16 ? -3.131 -23.359 -13.203 1 96.31 16 ALA B CA 1
ATOM 884 C C . ALA B 1 16 ? -1.675 -23.406 -13.656 1 96.31 16 ALA B C 1
ATOM 886 O O . ALA B 1 16 ? -0.82 -23.969 -12.961 1 96.31 16 ALA B O 1
ATOM 887 N N . SER B 1 17 ? -1.42 -22.828 -14.773 1 96.19 17 SER B N 1
ATOM 888 C CA . SER B 1 17 ? -0.065 -22.812 -15.32 1 96.19 17 SER B CA 1
ATOM 889 C C . SER B 1 17 ? 0.886 -22.031 -14.414 1 96.19 17 SER B C 1
ATOM 891 O O . SER B 1 17 ? 2.049 -22.406 -14.258 1 96.19 17 SER B O 1
ATOM 893 N N . PHE B 1 18 ? 0.423 -20.953 -13.852 1 95.44 18 PHE B N 1
ATOM 894 C CA . PHE B 1 18 ? 1.25 -20.172 -12.938 1 95.44 18 PHE B CA 1
ATOM 895 C C . PHE B 1 18 ? 1.559 -20.969 -11.672 1 95.44 18 PHE B C 1
ATOM 897 O O . PHE B 1 18 ? 2.709 -21.016 -11.234 1 95.44 18 PHE B O 1
ATOM 904 N N . ILE B 1 19 ? 0.529 -21.562 -11.086 1 94.62 19 ILE B N 1
ATOM 905 C CA . ILE B 1 19 ? 0.687 -22.344 -9.867 1 94.62 19 ILE B CA 1
ATOM 906 C C . ILE B 1 19 ? 1.715 -23.453 -10.086 1 94.62 19 ILE B C 1
ATOM 908 O O . ILE B 1 19 ? 2.629 -23.625 -9.273 1 94.62 19 ILE B O 1
ATOM 912 N N . GLU B 1 20 ? 1.587 -24.109 -11.203 1 95 20 GLU B N 1
ATOM 913 C CA . GLU B 1 20 ? 2.52 -25.188 -11.531 1 95 20 GLU B CA 1
ATOM 914 C C . GLU B 1 20 ? 3.932 -24.656 -11.734 1 95 20 GLU B C 1
ATOM 916 O O . GLU B 1 20 ? 4.895 -25.203 -11.195 1 95 20 GLU B O 1
ATOM 921 N N . GLY B 1 21 ? 4.051 -23.594 -12.477 1 93.75 21 GLY B N 1
ATOM 922 C CA . GLY B 1 21 ? 5.348 -23.031 -12.844 1 93.75 21 GLY B CA 1
ATOM 923 C C . GLY B 1 21 ? 6.086 -22.422 -11.664 1 93.75 21 GLY B C 1
ATOM 924 O O . GLY B 1 21 ? 7.293 -22.625 -11.516 1 93.75 21 GLY B O 1
ATOM 925 N N . VAL B 1 22 ? 5.426 -21.719 -10.781 1 92 22 VAL B N 1
ATOM 926 C CA . VAL B 1 22 ? 6.082 -21.016 -9.68 1 92 22 VAL B CA 1
ATOM 927 C C . VAL B 1 22 ? 6.477 -22.016 -8.594 1 92 22 VAL B C 1
ATOM 929 O O . VAL B 1 22 ? 7.367 -21.734 -7.785 1 92 22 VAL B O 1
ATOM 932 N N . GLY B 1 23 ? 5.793 -23.188 -8.539 1 90.69 23 GLY B N 1
ATOM 933 C CA . GLY B 1 23 ? 6.109 -24.234 -7.582 1 90.69 23 GLY B CA 1
ATOM 934 C C . GLY B 1 23 ? 7.207 -25.172 -8.062 1 90.69 23 GLY B C 1
ATOM 935 O O . GLY B 1 23 ? 7.602 -26.094 -7.344 1 90.69 23 GLY B O 1
ATOM 936 N N . ASP B 1 24 ? 7.688 -24.922 -9.242 1 91.44 24 ASP B N 1
ATOM 937 C CA . ASP B 1 24 ? 8.719 -25.766 -9.836 1 91.44 24 ASP B CA 1
ATOM 938 C C . ASP B 1 24 ? 10.055 -25.594 -9.102 1 91.44 24 ASP B C 1
ATOM 940 O O . ASP B 1 24 ? 10.305 -24.547 -8.508 1 91.44 24 ASP B O 1
ATOM 944 N N . SER B 1 25 ? 10.906 -26.719 -9.148 1 91.44 25 SER B N 1
ATOM 945 C CA . SER B 1 25 ? 12.211 -26.656 -8.5 1 91.44 25 SER B CA 1
ATOM 946 C C . SER B 1 25 ? 13.219 -25.906 -9.375 1 91.44 25 SER B C 1
ATOM 948 O O . SER B 1 25 ? 14.281 -25.5 -8.898 1 91.44 25 SER B O 1
ATOM 950 N N . VAL B 1 26 ? 12.867 -25.734 -10.656 1 91.19 26 VAL B N 1
ATOM 951 C CA . VAL B 1 26 ? 13.758 -25.062 -11.594 1 91.19 26 VAL B CA 1
ATOM 952 C C . VAL B 1 26 ? 13.5 -23.562 -11.586 1 91.19 26 VAL B C 1
ATOM 954 O O . VAL B 1 26 ? 12.398 -23.109 -11.898 1 91.19 26 VAL B O 1
ATOM 957 N N . TRP B 1 27 ? 14.508 -22.766 -11.234 1 88.56 27 TRP B N 1
ATOM 958 C CA . TRP B 1 27 ? 14.383 -21.328 -11.07 1 88.56 27 TRP B CA 1
ATOM 959 C C . TRP B 1 27 ? 13.906 -20.672 -12.359 1 88.56 27 TRP B C 1
ATOM 961 O O . TRP B 1 27 ? 13.039 -19.797 -12.336 1 88.56 27 TRP B O 1
ATOM 971 N N . LYS B 1 28 ? 14.461 -21.094 -13.547 1 92.25 28 LYS B N 1
ATOM 972 C CA . LYS B 1 28 ? 14.07 -20.516 -14.836 1 92.25 28 LYS B CA 1
ATOM 973 C C . LYS B 1 28 ? 12.57 -20.688 -15.078 1 92.25 28 LYS B C 1
ATOM 975 O O . LYS B 1 28 ? 11.922 -19.797 -15.625 1 92.25 28 LYS B O 1
ATOM 980 N N . THR B 1 29 ? 12.125 -21.875 -14.703 1 94.25 29 THR B N 1
ATOM 981 C CA . THR B 1 29 ? 10.695 -22.156 -14.828 1 94.25 29 THR B CA 1
ATOM 982 C C . THR B 1 29 ? 9.891 -21.234 -13.914 1 94.25 29 THR B C 1
ATOM 984 O O . THR B 1 29 ? 8.852 -20.703 -14.32 1 94.25 29 THR B O 1
ATOM 987 N N . GLN B 1 30 ? 10.398 -20.875 -12.734 1 91.44 30 GLN B N 1
ATOM 988 C CA . GLN B 1 30 ? 9.727 -19.984 -11.797 1 91.44 30 GLN B CA 1
ATOM 989 C C . GLN B 1 30 ? 9.648 -18.562 -12.344 1 91.44 30 GLN B C 1
ATOM 991 O O . GLN B 1 30 ? 8.609 -17.906 -12.258 1 91.44 30 GLN B O 1
ATOM 996 N N . LEU B 1 31 ? 10.695 -18.109 -12.883 1 91.69 31 LEU B N 1
ATOM 997 C CA . LEU B 1 31 ? 10.766 -16.766 -13.445 1 91.69 31 LEU B CA 1
ATOM 998 C C . LEU B 1 31 ? 9.797 -16.625 -14.617 1 91.69 31 LEU B C 1
ATOM 1000 O O . LEU B 1 31 ? 9.102 -15.617 -14.734 1 91.69 31 LEU B O 1
ATOM 1004 N N . ALA B 1 32 ? 9.852 -17.688 -15.453 1 94.62 32 ALA B N 1
ATOM 1005 C CA . ALA B 1 32 ? 8.969 -17.656 -16.625 1 94.62 32 ALA B CA 1
ATOM 1006 C C . ALA B 1 32 ? 7.504 -17.594 -16.188 1 94.62 32 ALA B C 1
ATOM 1008 O O . ALA B 1 32 ? 6.715 -16.844 -16.766 1 94.62 32 ALA B O 1
ATOM 1009 N N . ALA B 1 33 ? 7.086 -18.359 -15.219 1 93.94 33 ALA B N 1
ATOM 1010 C CA . ALA B 1 33 ? 5.715 -18.375 -14.711 1 93.94 33 ALA B CA 1
ATOM 1011 C C . ALA B 1 33 ? 5.34 -17.016 -14.133 1 93.94 33 ALA B C 1
ATOM 1013 O O . ALA B 1 33 ? 4.23 -16.516 -14.359 1 93.94 33 ALA B O 1
ATOM 1014 N N . SER B 1 34 ? 6.227 -16.344 -13.43 1 92.62 34 SER B N 1
ATOM 1015 C CA . SER B 1 34 ? 6.004 -15.023 -12.852 1 92.62 34 SER B CA 1
ATOM 1016 C C . SER B 1 34 ? 5.812 -13.969 -13.938 1 92.62 34 SER B C 1
ATOM 1018 O O . SER B 1 34 ? 4.93 -13.109 -13.836 1 92.62 34 SER B O 1
ATOM 1020 N N . GLU B 1 35 ? 6.648 -14.062 -14.914 1 93.94 35 GLU B N 1
ATOM 1021 C CA . GLU B 1 35 ? 6.531 -13.125 -16.031 1 93.94 35 GLU B CA 1
ATOM 1022 C C . GLU B 1 35 ? 5.199 -13.289 -16.75 1 93.94 35 GLU B C 1
ATOM 1024 O O . GLU B 1 35 ? 4.57 -12.305 -17.141 1 93.94 35 GLU B O 1
ATOM 1029 N N . GLU B 1 36 ? 4.816 -14.539 -16.953 1 95 36 GLU B N 1
ATOM 1030 C CA . GLU B 1 36 ? 3.52 -14.789 -17.562 1 95 36 GLU B CA 1
ATOM 1031 C C . GLU B 1 36 ? 2.383 -14.219 -16.719 1 95 36 GLU B C 1
ATOM 1033 O O . GLU B 1 36 ? 1.412 -13.68 -17.266 1 95 36 GLU B O 1
ATOM 1038 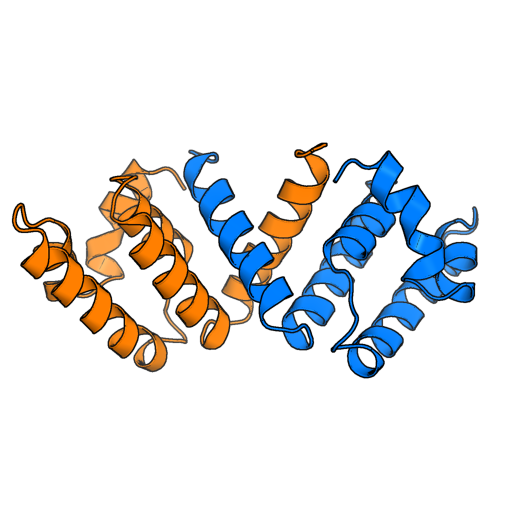N N . LEU B 1 37 ? 2.488 -14.312 -15.445 1 94.75 37 LEU B N 1
ATOM 1039 C CA . LEU B 1 37 ? 1.474 -13.781 -14.547 1 94.75 37 LEU B CA 1
ATOM 1040 C C . LEU B 1 37 ? 1.304 -12.273 -14.75 1 94.75 37 LEU B C 1
ATOM 1042 O O . LEU B 1 37 ? 0.183 -11.766 -14.719 1 94.75 37 LEU B O 1
ATOM 1046 N N . LEU B 1 38 ? 2.391 -11.586 -14.992 1 94.31 38 LEU B N 1
ATOM 1047 C CA . LEU B 1 38 ? 2.344 -10.148 -15.203 1 94.31 38 LEU B CA 1
ATOM 1048 C C . LEU B 1 38 ? 1.443 -9.797 -16.391 1 94.31 38 LEU B C 1
ATOM 1050 O O . LEU B 1 38 ? 0.738 -8.789 -16.359 1 94.31 38 LEU B O 1
ATOM 1054 N N . GLY B 1 39 ? 1.442 -10.625 -17.375 1 94.88 39 GLY B N 1
ATOM 1055 C CA . GLY B 1 39 ? 0.581 -10.398 -18.531 1 94.88 39 GLY B CA 1
ATOM 1056 C C . GLY B 1 39 ? -0.866 -10.781 -18.266 1 94.88 39 GLY B C 1
ATOM 1057 O O . GLY B 1 39 ? -1.775 -10.242 -18.906 1 94.88 39 GLY B O 1
ATOM 1058 N N . TRP B 1 40 ? -1.068 -11.594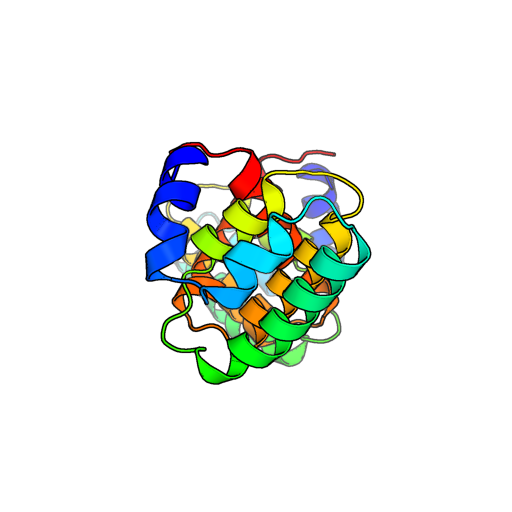 -17.422 1 95.56 40 TRP B N 1
ATOM 1059 C CA . TRP B 1 40 ? -2.393 -12.094 -17.062 1 95.56 40 TRP B CA 1
ATOM 1060 C C . TRP B 1 40 ? -3.148 -11.086 -16.203 1 95.56 40 TRP B C 1
ATOM 1062 O O . TRP B 1 40 ? -4.363 -10.93 -16.344 1 95.56 40 TRP B O 1
ATOM 1072 N N . ILE B 1 41 ? -2.576 -10.336 -15.398 1 94.5 41 ILE B N 1
ATOM 1073 C CA . ILE B 1 41 ? -3.164 -9.477 -14.375 1 94.5 41 ILE B CA 1
ATOM 1074 C C . ILE B 1 41 ? -4.031 -8.406 -15.031 1 94.5 41 ILE B C 1
ATOM 1076 O O . ILE B 1 41 ? -5.195 -8.227 -14.672 1 94.5 41 ILE B O 1
ATOM 1080 N N . PRO B 1 42 ? -3.51 -7.68 -16.078 1 94.62 42 PRO B N 1
ATOM 1081 C CA . PRO B 1 42 ? -4.363 -6.668 -16.719 1 94.62 42 PRO B CA 1
ATOM 1082 C C . PRO B 1 42 ? -5.645 -7.258 -17.297 1 94.62 42 PRO B C 1
ATOM 1084 O O . PRO B 1 42 ? -6.676 -6.582 -17.344 1 94.62 42 PRO B O 1
ATOM 1087 N N . GLU B 1 43 ? -5.617 -8.469 -17.625 1 93.38 43 GLU B N 1
ATOM 1088 C CA . GLU B 1 43 ? -6.77 -9.117 -18.234 1 93.38 43 GLU B CA 1
ATOM 1089 C C . GLU B 1 43 ? -7.797 -9.523 -17.188 1 93.38 43 GLU B C 1
ATOM 1091 O O . GLU B 1 43 ? -8.961 -9.766 -17.5 1 93.38 43 GLU B O 1
ATOM 1096 N N . GLN B 1 44 ? -7.434 -9.609 -15.969 1 90.44 44 GLN B N 1
ATOM 1097 C CA . GLN B 1 44 ? -8.273 -10.07 -14.875 1 90.44 44 GLN B CA 1
ATOM 1098 C C . GLN B 1 44 ? -8.484 -8.961 -13.844 1 90.44 44 GLN B C 1
ATOM 1100 O O . GLN B 1 44 ? -8.82 -9.234 -12.688 1 90.44 44 GLN B O 1
ATOM 1105 N N . ALA B 1 45 ? -8.312 -7.773 -14.133 1 84 45 ALA B N 1
ATOM 1106 C CA . ALA B 1 45 ? -8.188 -6.637 -13.219 1 84 45 ALA B CA 1
ATOM 1107 C C . ALA B 1 45 ? -9.383 -6.566 -12.266 1 84 45 ALA B C 1
ATOM 1109 O O . ALA B 1 45 ? -9.211 -6.32 -11.07 1 84 45 ALA B O 1
ATOM 1110 N N . ASP B 1 46 ? -10.602 -6.973 -12.711 1 85.56 46 ASP B N 1
ATOM 1111 C CA . ASP B 1 46 ? -11.805 -6.809 -11.914 1 85.56 46 ASP B CA 1
ATOM 1112 C C . ASP B 1 46 ? -12.008 -7.996 -10.977 1 85.56 46 ASP B C 1
ATOM 1114 O O . ASP B 1 46 ? -12.891 -7.969 -10.109 1 85.56 46 ASP B O 1
ATOM 1118 N N . GLU B 1 47 ? -11.102 -9 -11.039 1 88.38 47 GLU B N 1
ATOM 1119 C CA . GLU B 1 47 ? -11.344 -10.227 -10.289 1 88.38 47 GLU B CA 1
ATOM 1120 C C . GLU B 1 47 ? -10.117 -10.609 -9.469 1 88.38 47 GLU B C 1
ATOM 1122 O O . GLU B 1 47 ? -10.133 -11.617 -8.75 1 88.38 47 GLU B O 1
ATOM 1127 N N . ILE B 1 48 ? -9.148 -9.781 -9.43 1 92.06 48 ILE B N 1
ATOM 1128 C CA . ILE B 1 48 ? -7.879 -10.133 -8.797 1 92.06 48 ILE B CA 1
ATOM 1129 C C . ILE B 1 48 ? -8.055 -10.164 -7.277 1 92.06 48 ILE B C 1
ATOM 1131 O O . ILE B 1 48 ? -8.656 -9.258 -6.699 1 92.06 48 ILE B O 1
ATOM 1135 N N . GLU B 1 49 ? -7.648 -11.258 -6.691 1 92.5 49 GLU B N 1
ATOM 1136 C CA . GLU B 1 49 ? -7.512 -11.336 -5.238 1 92.5 49 GLU B CA 1
ATOM 1137 C C . GLU B 1 49 ? -6.078 -11.047 -4.805 1 92.5 49 GLU B C 1
ATOM 1139 O O . GLU B 1 49 ? -5.273 -11.969 -4.641 1 92.5 49 GLU B O 1
ATOM 1144 N N . ALA B 1 50 ? -5.855 -9.805 -4.59 1 91.75 50 ALA B N 1
ATOM 1145 C CA . ALA B 1 50 ? -4.496 -9.297 -4.418 1 91.75 50 ALA B CA 1
ATOM 1146 C C . ALA B 1 50 ? -3.787 -10 -3.266 1 91.75 50 ALA B C 1
ATOM 1148 O O . ALA B 1 50 ? -2.611 -10.359 -3.379 1 91.75 50 ALA B O 1
ATOM 1149 N N . GLU B 1 51 ? -4.523 -10.211 -2.164 1 91.12 51 GLU B N 1
ATOM 1150 C CA . GLU B 1 51 ? -3.869 -10.812 -1.005 1 91.12 51 GLU B CA 1
ATOM 1151 C C . GLU B 1 51 ? -3.449 -12.25 -1.295 1 91.12 51 GLU B C 1
ATOM 1153 O O . GLU B 1 51 ? -2.393 -12.695 -0.843 1 91.12 51 GLU B O 1
ATOM 1158 N N . VAL B 1 52 ? -4.266 -12.984 -1.983 1 92.94 52 VAL B N 1
ATOM 1159 C CA . VAL B 1 52 ? -3.93 -14.359 -2.354 1 92.94 52 VAL B CA 1
ATOM 1160 C C . VAL B 1 52 ? -2.67 -14.367 -3.217 1 92.94 52 VAL B C 1
ATOM 1162 O O . VAL B 1 52 ? -1.757 -15.164 -2.986 1 92.94 52 VAL B O 1
ATOM 1165 N N . VAL B 1 53 ? -2.645 -13.445 -4.168 1 92.94 53 VAL B N 1
ATOM 1166 C CA . VAL B 1 53 ? -1.51 -13.375 -5.086 1 92.94 53 VAL B CA 1
ATOM 1167 C C . VAL B 1 53 ? -0.235 -13.062 -4.305 1 92.94 53 VAL B C 1
ATOM 1169 O O . VAL B 1 53 ? 0.77 -13.766 -4.441 1 92.94 53 VAL B O 1
ATOM 1172 N N . VAL B 1 54 ? -0.305 -12.102 -3.447 1 91.56 54 VAL B N 1
ATOM 1173 C CA . VAL B 1 54 ? 0.869 -11.633 -2.719 1 91.56 54 VAL B CA 1
ATOM 1174 C C . VAL B 1 54 ? 1.358 -12.719 -1.771 1 91.56 54 VAL B C 1
ATOM 1176 O O . VAL B 1 54 ? 2.553 -13.031 -1.728 1 91.56 54 VAL B O 1
ATOM 1179 N N . ARG B 1 55 ? 0.46 -13.359 -1.099 1 90.06 55 ARG B N 1
ATOM 1180 C CA . ARG B 1 55 ? 0.841 -14.398 -0.144 1 90.06 55 ARG B CA 1
ATOM 1181 C C . ARG B 1 55 ? 1.392 -15.625 -0.86 1 90.06 55 ARG B C 1
ATOM 1183 O O . ARG B 1 55 ? 2.361 -16.234 -0.402 1 90.06 55 ARG B O 1
ATOM 1190 N N . TYR B 1 56 ? 0.735 -15.938 -1.91 1 91.94 56 TYR B N 1
ATOM 1191 C CA . TYR B 1 56 ? 1.17 -17.125 -2.646 1 91.94 56 TYR B CA 1
ATOM 1192 C C . TYR B 1 56 ? 2.584 -16.938 -3.184 1 91.94 56 TYR B C 1
ATOM 1194 O O . TYR B 1 56 ? 3.414 -17.844 -3.088 1 91.94 56 TYR B O 1
ATOM 1202 N N . LEU B 1 57 ? 2.844 -15.766 -3.695 1 89 57 LEU B N 1
ATOM 1203 C CA . LEU B 1 57 ? 4.16 -15.453 -4.246 1 89 57 LEU B CA 1
ATOM 1204 C C . LEU B 1 57 ? 5.191 -15.305 -3.135 1 89 57 LEU B C 1
ATOM 1206 O O . LEU B 1 57 ? 6.367 -15.633 -3.326 1 89 57 LEU B O 1
ATOM 1210 N N . ASN B 1 58 ? 4.715 -14.906 -1.967 1 82.44 58 ASN B N 1
ATOM 1211 C CA . ASN B 1 58 ? 5.629 -14.602 -0.874 1 82.44 58 ASN B CA 1
ATOM 1212 C C . ASN B 1 58 ? 5.938 -15.836 -0.032 1 82.44 58 ASN B C 1
ATOM 1214 O O . ASN B 1 58 ? 6.641 -15.742 0.978 1 82.44 58 ASN B O 1
ATOM 1218 N N . LYS B 1 59 ? 5.387 -16.984 -0.259 1 80.44 59 LYS B N 1
ATOM 1219 C CA . LYS B 1 59 ? 5.617 -18.234 0.456 1 80.44 59 LYS B CA 1
ATOM 1220 C C . LYS B 1 59 ? 7.098 -18.594 0.479 1 80.44 59 LYS B C 1
ATOM 1222 O O . LYS B 1 59 ? 7.594 -19.156 1.459 1 80.44 59 LYS B O 1
ATOM 1227 N N . LYS B 1 60 ? 7.824 -18.391 -0.389 1 70.19 60 LYS B N 1
ATOM 1228 C CA . LYS B 1 60 ? 9.266 -18.641 -0.37 1 70.19 60 LYS B CA 1
ATOM 1229 C C . LYS B 1 60 ? 10.047 -17.375 -0.641 1 70.19 60 LYS B C 1
ATOM 1231 O O . LYS B 1 60 ? 10.547 -17.156 -1.751 1 70.19 60 LYS B O 1
ATOM 1236 N N . PRO B 1 61 ? 10.164 -16.562 0.721 1 61.38 61 PRO B N 1
ATOM 1237 C CA . PRO B 1 61 ? 10.961 -15.344 0.583 1 61.38 61 PRO B CA 1
ATOM 1238 C C . PRO B 1 61 ? 12.414 -15.633 0.192 1 61.38 61 PRO B C 1
ATOM 1240 O O . PRO B 1 61 ? 12.945 -16.703 0.514 1 61.38 61 PRO B O 1
ATOM 1243 N N . GLY B 1 62 ? 13.078 -14.93 -0.81 1 59.5 62 GLY B N 1
ATOM 1244 C CA . GLY B 1 62 ? 14.391 -15.094 -1.408 1 59.5 62 GLY B CA 1
ATOM 1245 C C . GLY B 1 62 ? 14.5 -14.477 -2.789 1 59.5 62 GLY B C 1
ATOM 1246 O O . GLY B 1 62 ? 13.977 -13.391 -3.031 1 59.5 62 GLY B O 1
ATOM 1247 N N . PRO B 1 63 ? 15.148 -15.195 -3.631 1 61.09 63 PRO B N 1
ATOM 1248 C CA . PRO B 1 63 ? 15.367 -14.641 -4.969 1 61.09 63 PRO B CA 1
ATOM 1249 C C . PRO B 1 63 ? 14.07 -14.195 -5.641 1 61.09 63 PRO B C 1
ATOM 1251 O O . PRO B 1 63 ? 14.102 -13.406 -6.59 1 61.09 63 PRO B O 1
ATOM 1254 N N . LYS B 1 64 ? 12.961 -14.477 -4.918 1 73.5 64 LYS B N 1
ATOM 1255 C CA . LYS B 1 64 ? 11.672 -14.242 -5.551 1 73.5 64 LYS B CA 1
ATOM 1256 C C . LYS B 1 64 ? 11.062 -12.922 -5.09 1 73.5 64 LYS B C 1
ATOM 1258 O O . LYS B 1 64 ? 10 -12.516 -5.574 1 73.5 64 LYS B O 1
ATOM 1263 N N . ARG B 1 65 ? 11.711 -12.234 -4.285 1 79.5 65 ARG B N 1
ATOM 1264 C CA . ARG B 1 65 ? 11.188 -10.969 -3.773 1 79.5 65 ARG B CA 1
ATOM 1265 C C . ARG B 1 65 ? 10.953 -9.977 -4.906 1 79.5 65 ARG B C 1
ATOM 1267 O O . ARG B 1 65 ? 9.93 -9.289 -4.934 1 79.5 65 ARG B O 1
ATOM 1274 N N . GLU B 1 66 ? 11.875 -10.023 -5.816 1 84.69 66 GLU B N 1
ATOM 1275 C CA . GLU B 1 66 ? 11.742 -9.117 -6.953 1 84.69 66 GLU B CA 1
ATOM 1276 C C . GLU B 1 66 ? 10.492 -9.43 -7.77 1 84.69 66 GLU B C 1
ATOM 1278 O O . GLU B 1 66 ? 9.812 -8.516 -8.25 1 84.69 66 GLU B O 1
ATOM 1283 N N . GLN B 1 67 ? 10.203 -10.703 -7.844 1 88.56 67 GLN B N 1
ATOM 1284 C CA . GLN B 1 67 ? 9 -11.109 -8.562 1 88.56 67 GLN B CA 1
ATOM 1285 C C . GLN B 1 67 ? 7.742 -10.68 -7.809 1 88.56 67 GLN B C 1
ATOM 1287 O O . GLN B 1 67 ? 6.766 -10.234 -8.422 1 88.56 67 GLN B O 1
ATOM 1292 N N . THR B 1 68 ? 7.887 -10.75 -6.543 1 90.5 68 THR B N 1
ATOM 1293 C CA . THR B 1 68 ? 6.762 -10.328 -5.715 1 90.5 68 THR B CA 1
ATOM 1294 C C . THR B 1 68 ? 6.52 -8.828 -5.844 1 90.5 68 THR B C 1
ATOM 1296 O O . THR B 1 68 ? 5.387 -8.391 -6.059 1 90.5 68 THR B O 1
ATOM 1299 N N . PHE B 1 69 ? 7.609 -8.062 -5.816 1 90.62 69 PHE B N 1
ATOM 1300 C CA . PHE B 1 69 ? 7.508 -6.609 -5.941 1 90.62 69 PHE B CA 1
ATOM 1301 C C . PHE B 1 69 ? 6.91 -6.223 -7.289 1 90.62 69 PHE B C 1
ATOM 1303 O O . PHE B 1 69 ? 5.996 -5.398 -7.352 1 90.62 69 PHE B O 1
ATOM 1310 N N . LYS B 1 70 ? 7.359 -6.844 -8.328 1 92.06 70 LYS B N 1
ATOM 1311 C CA . LYS B 1 70 ? 6.852 -6.566 -9.664 1 92.06 70 LYS B CA 1
ATOM 1312 C C . LYS B 1 70 ? 5.363 -6.898 -9.766 1 92.06 70 LYS B C 1
ATOM 1314 O O . LYS B 1 70 ? 4.586 -6.117 -10.32 1 92.06 70 LYS B O 1
ATOM 1319 N N . THR B 1 71 ? 4.996 -7.988 -9.297 1 93.75 71 THR B N 1
ATOM 1320 C CA . THR B 1 71 ? 3.605 -8.43 -9.359 1 93.75 71 THR B CA 1
ATOM 1321 C C . THR B 1 71 ? 2.697 -7.461 -8.602 1 93.75 71 THR B C 1
ATOM 1323 O O . THR B 1 71 ? 1.645 -7.066 -9.109 1 93.75 71 THR B O 1
ATOM 1326 N N . VAL B 1 72 ? 3.078 -6.988 -7.445 1 92.81 72 VAL B N 1
ATOM 1327 C CA . VAL B 1 72 ? 2.299 -6.066 -6.629 1 92.81 72 VAL B CA 1
ATOM 1328 C C . VAL B 1 72 ? 2.162 -4.727 -7.344 1 92.81 72 VAL B C 1
ATOM 1330 O O . VAL B 1 72 ? 1.081 -4.133 -7.363 1 92.81 72 VAL B O 1
ATOM 1333 N N . SER B 1 73 ? 3.277 -4.324 -7.977 1 92.25 73 SER B N 1
ATOM 1334 C CA . SER B 1 73 ? 3.232 -3.084 -8.75 1 92.25 73 SER B CA 1
ATOM 1335 C C . SER B 1 73 ? 2.172 -3.15 -9.844 1 92.25 73 SER B C 1
ATOM 1337 O O . SER B 1 73 ? 1.395 -2.211 -10.016 1 92.25 73 SER B O 1
ATOM 1339 N N . VAL B 1 74 ? 2.104 -4.238 -10.539 1 93.12 74 VAL B N 1
ATOM 1340 C CA . VAL B 1 74 ? 1.163 -4.406 -11.641 1 93.12 74 VAL B CA 1
ATOM 1341 C C . VAL B 1 74 ? -0.259 -4.52 -11.094 1 93.12 74 VAL B C 1
ATOM 1343 O O . VAL B 1 74 ? -1.194 -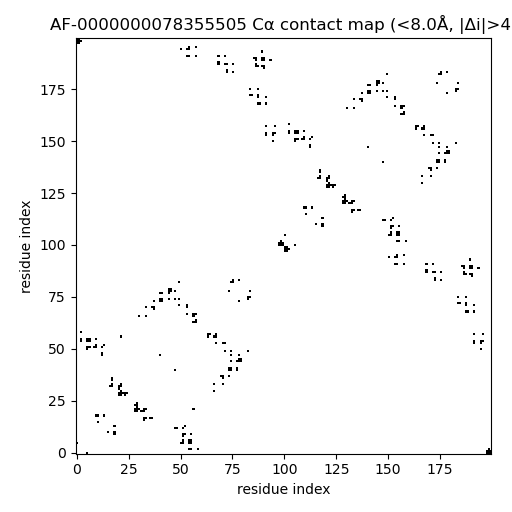3.947 -11.664 1 93.12 74 VAL B O 1
ATOM 1346 N N . ILE B 1 75 ? -0.417 -5.148 -9.977 1 93.44 75 ILE B N 1
ATOM 1347 C CA . ILE B 1 75 ? -1.738 -5.305 -9.383 1 93.44 75 ILE B CA 1
ATOM 1348 C C . ILE B 1 75 ? -2.26 -3.941 -8.93 1 93.44 75 ILE B C 1
ATOM 1350 O O . ILE B 1 75 ? -3.447 -3.643 -9.078 1 93.44 75 ILE B O 1
ATOM 1354 N N . LEU B 1 76 ? -1.39 -3.105 -8.375 1 91.19 76 LEU B N 1
ATOM 1355 C CA . LEU B 1 76 ? -1.795 -1.775 -7.934 1 91.19 76 LEU B CA 1
ATOM 1356 C C . LEU B 1 76 ? -2.146 -0.889 -9.125 1 91.19 76 LEU B C 1
ATOM 1358 O O . LEU B 1 76 ? -2.982 0.01 -9.008 1 91.19 76 LEU B O 1
ATOM 1362 N N . GLU B 1 77 ? -1.52 -1.156 -10.219 1 89.81 77 GLU B N 1
ATOM 1363 C CA . GLU B 1 77 ? -1.771 -0.383 -11.438 1 89.81 77 GLU B CA 1
ATOM 1364 C C . GLU B 1 77 ? -3.133 -0.724 -12.031 1 89.81 77 GLU B C 1
ATOM 1366 O O . GLU B 1 77 ? -3.863 0.166 -12.477 1 89.81 77 GLU B O 1
ATOM 1371 N N . TYR B 1 78 ? -3.535 -1.916 -11.992 1 90.31 78 TYR B N 1
ATOM 1372 C CA . TYR B 1 78 ? -4.711 -2.355 -12.742 1 90.31 78 TYR B CA 1
ATOM 1373 C C . TYR B 1 78 ? -5.844 -2.732 -11.797 1 90.31 78 TYR B C 1
ATOM 1375 O O . TYR B 1 78 ? -6.996 -2.863 -12.219 1 90.31 78 TYR B O 1
ATOM 1383 N N . GLY B 1 79 ? -5.438 -2.959 -10.547 1 86.06 79 GLY B N 1
ATOM 1384 C CA . GLY B 1 79 ? -6.418 -3.422 -9.586 1 86.06 79 GLY B CA 1
ATOM 1385 C C . GLY B 1 79 ? -7.52 -2.41 -9.32 1 86.06 79 GLY B C 1
ATOM 1386 O O . GLY B 1 79 ? -7.387 -1.236 -9.672 1 86.06 79 GLY B O 1
ATOM 1387 N N . ASP B 1 80 ? -8.531 -2.992 -8.664 1 88.5 80 ASP B N 1
ATOM 1388 C CA . ASP B 1 80 ? -9.695 -2.146 -8.391 1 88.5 80 ASP B CA 1
ATOM 1389 C C . ASP B 1 80 ? -9.5 -1.345 -7.109 1 88.5 80 ASP B C 1
ATOM 1391 O O . ASP B 1 80 ? -8.391 -1.28 -6.57 1 88.5 80 ASP B O 1
ATOM 1395 N N . ASP B 1 81 ? -10.578 -0.683 -6.715 1 85.94 81 ASP B N 1
ATOM 1396 C CA . ASP B 1 81 ? -10.508 0.21 -5.562 1 85.94 81 ASP B CA 1
ATOM 1397 C C . ASP B 1 81 ? -10.219 -0.569 -4.281 1 85.94 81 ASP B C 1
ATOM 1399 O O . ASP B 1 81 ? -9.578 -0.054 -3.367 1 85.94 81 ASP B O 1
ATOM 1403 N N . LYS B 1 82 ? -10.68 -1.811 -4.324 1 88.38 82 LYS B N 1
ATOM 1404 C CA . LYS B 1 82 ? -10.477 -2.619 -3.123 1 88.38 82 LYS B CA 1
ATOM 1405 C C . LYS B 1 82 ? -9 -2.887 -2.879 1 88.38 82 LYS B C 1
ATOM 1407 O O . LYS B 1 82 ? -8.547 -2.906 -1.731 1 88.38 82 LYS B O 1
ATOM 1412 N N . ILE B 1 83 ? -8.297 -3.104 -3.918 1 89.56 83 ILE B N 1
ATOM 1413 C CA . ILE B 1 83 ? -6.863 -3.354 -3.807 1 89.56 83 ILE B CA 1
ATOM 1414 C C . ILE B 1 83 ? -6.148 -2.08 -3.355 1 89.56 83 ILE B C 1
ATOM 1416 O O . ILE B 1 83 ? -5.289 -2.123 -2.475 1 89.56 83 ILE B O 1
ATOM 1420 N N . LYS B 1 84 ? -6.582 -0.958 -3.889 1 88.44 84 LYS B N 1
ATOM 1421 C CA . LYS B 1 84 ? -5.996 0.321 -3.498 1 88.44 84 LYS B CA 1
ATOM 1422 C C . LYS B 1 84 ? -6.301 0.64 -2.037 1 88.44 84 LYS B C 1
ATOM 1424 O O . LYS B 1 84 ? -5.445 1.161 -1.318 1 88.44 84 LYS B O 1
ATOM 1429 N N . GLU B 1 85 ? -7.512 0.209 -1.707 1 91 85 GLU B N 1
ATOM 1430 C CA . GLU B 1 85 ? -7.891 0.389 -0.309 1 91 85 GLU B CA 1
ATOM 1431 C C . GLU B 1 85 ? -7.016 -0.454 0.613 1 91 85 GLU B C 1
ATOM 1433 O O . GLU B 1 85 ? -6.531 0.034 1.637 1 91 85 GLU B O 1
ATOM 1438 N N . ALA B 1 86 ? -6.777 -1.637 0.263 1 91.44 86 ALA B N 1
ATOM 1439 C CA . ALA B 1 86 ? -5.953 -2.537 1.064 1 91.44 86 ALA B CA 1
ATOM 1440 C C . ALA B 1 86 ? -4.512 -2.039 1.143 1 91.44 86 ALA B C 1
ATOM 1442 O O . ALA B 1 86 ? -3.898 -2.064 2.211 1 91.44 86 ALA B O 1
ATOM 1443 N N . ALA B 1 87 ? -3.982 -1.592 0.052 1 92.69 87 ALA B N 1
ATOM 1444 C CA . ALA B 1 87 ? -2.619 -1.069 0.017 1 92.69 87 ALA B CA 1
ATOM 1445 C C . ALA B 1 87 ? -2.492 0.191 0.869 1 92.69 87 ALA B C 1
ATOM 1447 O O . ALA B 1 87 ? -1.506 0.365 1.589 1 92.69 87 ALA B O 1
ATOM 1448 N N . GLY B 1 88 ? -3.482 1.063 0.733 1 92.25 88 GLY B N 1
ATOM 1449 C CA . GLY B 1 88 ? -3.506 2.26 1.559 1 92.25 88 GLY B CA 1
ATOM 1450 C C . GLY B 1 88 ? -3.541 1.96 3.045 1 92.25 88 GLY B C 1
ATOM 1451 O O . GLY B 1 88 ? -2.801 2.562 3.824 1 92.25 88 GLY B O 1
ATOM 1452 N N . ASN B 1 89 ? -4.383 0.979 3.408 1 91.88 89 ASN B N 1
ATOM 1453 C CA . ASN B 1 89 ? -4.477 0.581 4.809 1 91.88 89 ASN B CA 1
ATOM 1454 C C . ASN B 1 89 ? -3.164 -0.022 5.305 1 91.88 89 ASN B C 1
ATOM 1456 O O . ASN B 1 89 ? -2.771 0.196 6.453 1 91.88 89 ASN B O 1
ATOM 1460 N N . ALA B 1 90 ? -2.555 -0.73 4.473 1 91.38 90 ALA B N 1
ATOM 1461 C CA . ALA B 1 90 ? -1.25 -1.282 4.832 1 91.38 90 ALA B CA 1
ATOM 1462 C C . ALA B 1 90 ? -0.223 -0.173 5.039 1 91.38 90 ALA B C 1
ATOM 1464 O O . ALA B 1 90 ? 0.582 -0.232 5.973 1 91.38 90 ALA B O 1
ATOM 1465 N N . LEU B 1 91 ? -0.261 0.78 4.191 1 90.56 91 LEU B N 1
ATOM 1466 C CA . LEU B 1 91 ? 0.639 1.923 4.301 1 90.56 91 LEU B CA 1
ATOM 1467 C C . LEU B 1 91 ? 0.421 2.662 5.617 1 90.56 91 LEU B C 1
ATOM 1469 O O . LEU B 1 91 ? 1.384 3.061 6.277 1 90.56 91 LEU B O 1
ATOM 1473 N N . ILE B 1 92 ? -0.759 2.816 5.996 1 89.94 92 ILE B N 1
ATOM 1474 C CA . ILE B 1 92 ? -1.103 3.473 7.254 1 89.94 92 ILE B CA 1
ATOM 1475 C C . ILE B 1 92 ? -0.569 2.654 8.43 1 89.94 92 ILE B C 1
ATOM 1477 O O . ILE B 1 92 ? 0.089 3.193 9.32 1 89.94 92 ILE B O 1
ATOM 1481 N N . ALA B 1 93 ? -0.873 1.363 8.406 1 88.56 93 ALA B N 1
ATOM 1482 C CA . ALA B 1 93 ? -0.426 0.475 9.477 1 88.56 93 ALA B CA 1
ATOM 1483 C C . ALA B 1 93 ? 1.097 0.469 9.586 1 88.56 93 ALA B C 1
ATOM 1485 O O . ALA B 1 93 ? 1.647 0.449 10.688 1 88.56 93 ALA B O 1
ATOM 1486 N N . PHE B 1 94 ? 1.693 0.506 8.516 1 86.69 94 PHE B N 1
ATOM 1487 C CA . PHE B 1 94 ? 3.15 0.524 8.469 1 86.69 94 PHE B CA 1
ATOM 1488 C C . PHE B 1 94 ? 3.697 1.795 9.109 1 86.69 94 PHE B C 1
ATOM 1490 O O . PHE B 1 94 ? 4.66 1.745 9.875 1 86.69 94 PHE B O 1
ATOM 1497 N N . ALA B 1 95 ? 3.109 2.865 8.789 1 84.62 95 ALA B N 1
ATOM 1498 C CA . ALA B 1 95 ? 3.537 4.152 9.328 1 84.62 95 ALA B CA 1
ATOM 1499 C C . ALA B 1 95 ? 3.367 4.191 10.844 1 84.62 95 ALA B C 1
ATOM 1501 O O . ALA B 1 95 ? 4.16 4.82 11.547 1 84.62 95 ALA B O 1
ATOM 1502 N N . GLU B 1 96 ? 2.43 3.508 11.352 1 83.38 96 GLU B N 1
ATOM 1503 C CA . GLU B 1 96 ? 2.16 3.465 12.789 1 83.38 96 GLU B CA 1
ATOM 1504 C C . GLU B 1 96 ? 3.189 2.607 13.516 1 83.38 96 GLU B C 1
ATOM 1506 O O . GLU B 1 96 ? 3.484 2.846 14.688 1 83.38 96 GLU B O 1
ATOM 1511 N N . LYS B 1 97 ? 3.625 1.57 12.852 1 77.69 97 LYS B N 1
ATOM 1512 C CA . LYS B 1 97 ? 4.418 0.551 13.539 1 77.69 97 LYS B CA 1
ATOM 1513 C C . LYS B 1 97 ? 5.91 0.783 13.328 1 77.69 97 LYS B C 1
ATOM 1515 O O . LYS B 1 97 ? 6.738 0.184 14.016 1 77.69 97 LYS B O 1
ATOM 1520 N N . THR B 1 98 ? 6.324 1.31 12.32 1 67.81 98 THR B N 1
ATOM 1521 C CA . THR B 1 98 ? 7.75 1.421 12.047 1 67.81 98 THR B CA 1
ATOM 1522 C C . THR B 1 98 ? 8.273 2.795 12.453 1 67.81 98 THR B C 1
ATOM 1524 O O . THR B 1 98 ? 7.559 3.793 12.352 1 67.81 98 THR B O 1
ATOM 1527 N N . SER B 1 99 ? 8.945 3.039 13.656 1 53.22 99 SER B N 1
ATOM 1528 C CA . SER B 1 99 ? 9.852 4.164 13.852 1 53.22 99 SER B CA 1
ATOM 1529 C C . SER B 1 99 ? 11.211 3.887 13.211 1 53.22 99 SER B C 1
ATOM 1531 O O . SER B 1 99 ? 11.766 2.797 13.367 1 53.22 99 SER B O 1
ATOM 1533 N N . LEU B 1 100 ? 11.336 3.955 11.953 1 39.88 100 LEU B N 1
ATOM 1534 C CA . LEU B 1 100 ? 12.758 3.734 11.703 1 39.88 100 LEU B CA 1
ATOM 1535 C C . LEU B 1 100 ? 13.609 4.551 12.672 1 39.88 100 LEU B C 1
ATOM 1537 O O . LEU B 1 100 ? 13.188 5.613 13.133 1 39.88 100 LEU B O 1
#

Sequence (200 aa):
MSQEDAEARAPDCLPASFIEGVGDSVWKTQLAASEELLGWIPEQADEIEAEVVVRYLNKKPGPKREQTFKTVSVILEYGDDKIKEAAGNALIAFAEKTSLMSQEDAEARAPDCLPASFIEGVGDSVWKTQLAASEELLGWIPEQADEIEAEVVVRYLNKKPGPKREQTFKTVSVILEYGDDKIKEAAGNALIAFAEKTSL

Solvent-accessible surface area (backbone atoms only — not comparable to full-atom values): 10910 Å² total; per-residue (Å²): 98,25,67,69,54,23,57,69,44,37,77,82,75,44,58,68,66,37,57,56,23,54,68,42,92,47,65,69,48,22,53,51,23,52,54,52,47,58,65,47,46,70,77,38,25,92,70,65,54,60,68,38,54,51,39,54,53,51,68,61,79,55,93,40,48,63,55,41,53,54,47,42,52,52,44,67,70,46,37,46,68,67,53,52,48,51,22,38,52,24,35,50,52,43,54,74,67,42,58,95,102,24,66,68,54,24,56,70,44,37,77,81,76,43,58,69,65,36,56,54,24,52,69,42,92,47,65,70,47,22,53,51,22,51,55,52,46,60,66,47,45,69,78,38,25,92,70,65,55,61,67,36,53,51,37,53,55,51,68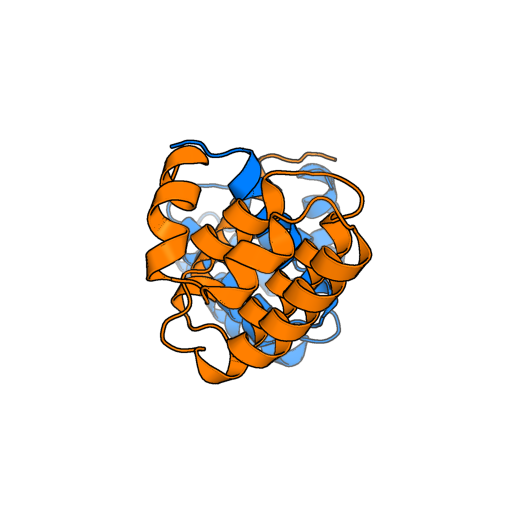,61,79,55,95,41,48,63,56,43,54,52,47,42,52,53,42,66,70,47,34,46,70,67,52,51,47,50,22,40,51,24,34,53,53,43,53,73,68,44,58,92

Organism: NCBI:txid1165861

pLDDT: mean 88.68, std 9.41, range [39.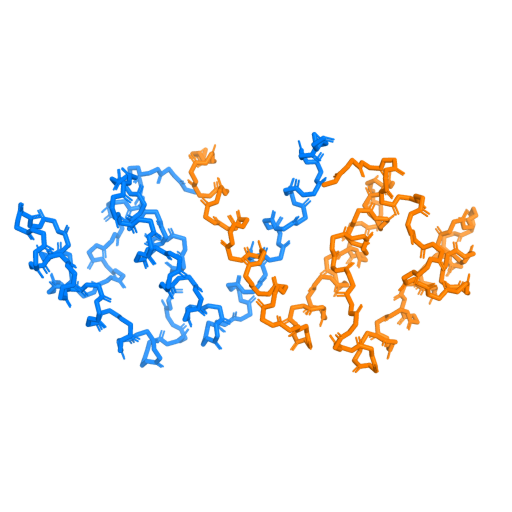88, 96.31]

InterPro domains:
  IPR011989 Armadillo-like helical [G3DSA:1.25.10.10] (1-100)

Nearest PDB structures (foldseek):
  3woz-assembly1_A  TM=4.818E-01  e=1.640E+00  Mus musculus
  4k92-assembly2_B  TM=5.781E-01  e=2.398E+00  Homo sapiens
  7q4p-assembly1_A  TM=4.793E-01  e=2.271E+00  Homo sapiens
  3woz-assembly1_A  TM=4.816E-01  e=1.640E+00  Mus musculus
  4k92-assembly2_B  TM=5.774E-01  e=2.398E+00  Homo sapiens

Secondary structure (DSSP, 8-state):
--HHHHHHHHHHHS-HHHHHHHT-S-HHHHHHHHHHHHHHGGGGGGG--HHHHHHHHTTS-STTHHHHHHHHHHHHHH--HHHHHHHHHHHHHHHHH---/--HHHHHHHHHHHS-HHHHHHHT-S-HHHHHHHHHHHHHHGGGGGGG--HHHHHHHHHTS-STTHHHHHHHHHHHHHH--HHHHHHHHHHHHHHHHH---